Protein AF-A0A7S3FE50-F1 (afdb_monomer_lite)

Organism: NCBI:txid676789

InterPro domains:
  IPR015915 Kelch-type beta-propeller [G3DSA:2.120.10.80] (10-261)
  IPR015915 Kelch-type beta-propeller [SSF117281] (33-256)

pLDDT: mean 76.96, std 18.95, range [28.7, 98.0]

Structure (mmCIF, N/CA/C/O backbone):
data_AF-A0A7S3FE50-F1
#
_entry.id   AF-A0A7S3FE50-F1
#
loop_
_atom_site.group_PDB
_atom_site.id
_atom_site.type_symbol
_atom_site.label_atom_id
_atom_site.label_alt_id
_atom_site.label_comp_id
_atom_site.label_asym_id
_atom_site.label_entity_id
_atom_site.label_seq_id
_atom_site.pdbx_PDB_ins_code
_atom_site.Cartn_x
_atom_site.Cartn_y
_atom_site.Cartn_z
_atom_site.occupancy
_atom_site.B_iso_or_equiv
_atom_site.auth_seq_id
_atom_site.auth_comp_id
_atom_site.auth_asym_id
_atom_site.auth_atom_id
_atom_site.pdbx_PDB_model_num
ATOM 1 N N . GLY A 1 1 ? 22.582 25.319 28.481 1.00 36.50 1 GLY A N 1
ATOM 2 C CA . GLY A 1 1 ? 21.198 24.873 28.701 1.00 36.50 1 GLY A CA 1
ATOM 3 C C . GLY A 1 1 ? 21.042 23.597 27.926 1.00 36.50 1 GLY A C 1
ATOM 4 O O . GLY A 1 1 ? 21.010 23.660 26.706 1.00 36.50 1 GLY A O 1
ATOM 5 N N . ASP A 1 2 ? 21.124 22.467 28.619 1.00 34.19 2 ASP A N 1
ATOM 6 C CA . ASP A 1 2 ? 21.223 21.144 28.009 1.00 34.19 2 ASP A CA 1
ATOM 7 C C . ASP A 1 2 ? 19.955 20.775 27.240 1.00 34.19 2 ASP A C 1
ATOM 9 O O . ASP A 1 2 ? 18.891 20.591 27.827 1.00 34.19 2 ASP A O 1
ATOM 13 N N . CYS A 1 3 ? 20.090 20.589 25.927 1.00 35.53 3 CYS A N 1
ATOM 14 C CA . CYS A 1 3 ? 19.065 19.948 25.100 1.00 35.53 3 CYS A CA 1
ATOM 15 C C . CYS A 1 3 ? 18.882 18.456 25.461 1.00 35.53 3 CYS A C 1
ATOM 17 O O . CYS A 1 3 ? 17.875 17.865 25.093 1.00 35.53 3 CYS A O 1
ATOM 19 N N . ALA A 1 4 ? 19.805 17.868 26.238 1.00 33.44 4 ALA A N 1
ATOM 20 C CA . ALA A 1 4 ? 19.784 16.473 26.686 1.00 33.44 4 ALA A CA 1
ATOM 21 C C . ALA A 1 4 ? 18.579 16.092 27.560 1.00 33.44 4 ALA A C 1
ATOM 23 O O . ALA A 1 4 ? 18.150 14.940 27.540 1.00 33.44 4 ALA A O 1
ATOM 24 N N . ALA A 1 5 ? 17.997 17.045 28.291 1.00 36.44 5 ALA A N 1
ATOM 25 C CA . ALA A 1 5 ? 16.852 16.779 29.162 1.00 36.44 5 ALA A CA 1
ATOM 26 C C . ALA A 1 5 ? 15.514 16.647 28.404 1.00 36.44 5 ALA A C 1
ATOM 28 O O . ALA A 1 5 ? 14.532 16.197 28.987 1.00 36.44 5 ALA A O 1
ATOM 29 N N . ALA A 1 6 ? 15.462 17.004 27.114 1.00 32.09 6 ALA A N 1
ATOM 30 C CA . ALA A 1 6 ? 14.237 16.959 26.310 1.00 32.09 6 ALA A CA 1
ATOM 31 C C . ALA A 1 6 ? 13.949 15.579 25.679 1.00 32.09 6 ALA A C 1
ATOM 33 O O . ALA A 1 6 ? 12.884 15.394 25.095 1.00 32.09 6 ALA A O 1
ATOM 34 N N . TRP A 1 7 ? 14.866 14.609 25.806 1.00 31.09 7 TRP A N 1
ATOM 35 C CA . TRP A 1 7 ? 14.699 13.235 25.297 1.00 31.09 7 TRP A CA 1
ATOM 36 C C . TRP A 1 7 ? 14.427 12.195 26.385 1.00 31.09 7 TRP 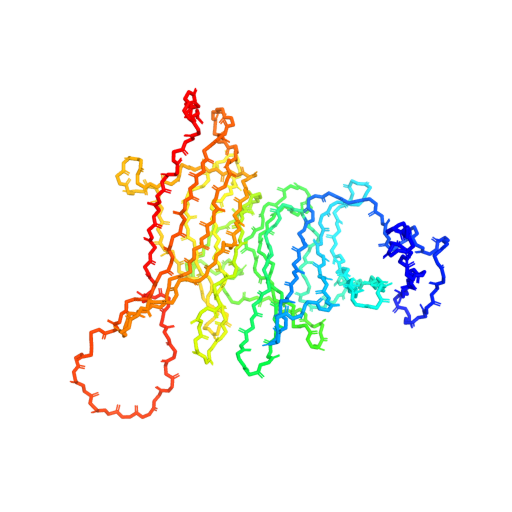A C 1
ATOM 38 O O . TRP A 1 7 ? 14.438 10.998 26.097 1.00 31.09 7 TRP A O 1
ATOM 48 N N . ALA A 1 8 ? 14.176 12.615 27.629 1.00 28.70 8 ALA A N 1
ATOM 49 C CA . ALA A 1 8 ? 13.624 11.713 28.630 1.00 28.70 8 ALA A CA 1
ATOM 50 C C . ALA A 1 8 ? 12.177 11.388 28.231 1.00 28.70 8 ALA A C 1
ATOM 52 O O . ALA A 1 8 ? 11.235 12.072 28.630 1.00 28.70 8 ALA A O 1
ATOM 53 N N . LEU A 1 9 ? 12.014 10.377 27.373 1.00 37.16 9 LEU A N 1
ATOM 54 C CA . LEU A 1 9 ? 10.711 9.797 27.089 1.00 37.16 9 LEU A CA 1
ATOM 55 C C . LEU A 1 9 ? 10.121 9.334 28.432 1.00 37.16 9 LEU A C 1
ATOM 57 O O . LEU A 1 9 ? 10.844 8.695 29.204 1.00 37.16 9 LEU A O 1
ATOM 61 N N . PRO A 1 10 ? 8.851 9.653 28.743 1.00 40.53 10 PRO A N 1
ATOM 62 C CA . PRO A 1 10 ? 8.188 9.041 29.887 1.00 40.53 10 PRO A CA 1
ATOM 63 C C . PRO A 1 10 ? 8.314 7.517 29.770 1.00 40.53 10 PRO A C 1
ATOM 65 O O . PRO A 1 10 ? 8.307 6.985 28.657 1.00 40.53 10 PRO A O 1
ATOM 68 N N . GLU A 1 11 ? 8.486 6.823 30.900 1.00 47.28 11 GLU A N 1
ATOM 69 C CA . GLU A 1 11 ? 8.555 5.359 30.916 1.00 47.28 11 GLU A CA 1
ATOM 70 C C . GLU A 1 11 ? 7.403 4.790 30.086 1.00 47.28 11 GLU A C 1
ATOM 72 O O . GLU A 1 11 ? 6.231 5.063 30.356 1.00 47.28 11 GLU A O 1
ATOM 77 N N . VAL A 1 12 ? 7.747 4.035 29.039 1.00 49.94 12 VAL A N 1
ATOM 78 C CA . VAL A 1 12 ? 6.753 3.496 28.115 1.00 49.94 12 VAL A CA 1
ATOM 79 C C . VAL A 1 12 ? 5.918 2.469 28.864 1.00 49.94 12 VAL A C 1
ATOM 81 O O . VAL A 1 12 ? 6.391 1.373 29.169 1.00 49.94 12 VAL A O 1
ATOM 84 N N . ALA A 1 13 ? 4.670 2.823 29.165 1.00 53.47 13 ALA A N 1
ATOM 85 C CA . ALA A 1 13 ? 3.723 1.882 29.735 1.00 53.47 13 ALA A CA 1
ATOM 86 C C . ALA A 1 13 ? 3.316 0.881 28.646 1.00 53.47 13 ALA A C 1
ATOM 88 O O . ALA A 1 13 ? 2.736 1.248 27.615 1.00 53.47 13 ALA A O 1
ATOM 89 N N . VAL A 1 14 ? 3.631 -0.392 28.883 1.00 56.22 14 VAL A N 1
ATOM 90 C CA . VAL A 1 14 ? 3.222 -1.499 28.020 1.00 56.22 14 VAL A CA 1
ATOM 91 C C . VAL A 1 14 ? 1.880 -2.009 28.518 1.00 56.22 14 VAL A C 1
ATOM 93 O O . VAL A 1 14 ? 1.746 -2.380 29.685 1.00 56.22 14 VAL A O 1
ATOM 96 N N . VAL A 1 15 ? 0.877 -2.025 27.641 1.00 57.28 15 VAL A N 1
ATOM 97 C CA . VAL A 1 15 ? -0.448 -2.560 27.977 1.00 57.28 15 VAL A CA 1
ATOM 98 C C . VAL A 1 15 ? -0.585 -3.955 27.393 1.00 57.28 15 VAL A C 1
ATOM 100 O O . VAL A 1 15 ? -0.488 -4.135 26.176 1.00 57.28 15 VAL A O 1
ATOM 103 N N . ASP A 1 16 ? -0.804 -4.940 28.262 1.00 53.81 16 ASP A N 1
ATOM 104 C CA . ASP A 1 16 ? -1.018 -6.319 27.832 1.00 53.81 16 ASP A CA 1
ATOM 105 C C . ASP A 1 16 ? -2.423 -6.532 27.233 1.00 53.81 16 ASP A C 1
ATOM 107 O O . ASP A 1 16 ? -3.293 -5.656 27.252 1.00 53.81 16 ASP A O 1
ATOM 111 N N . SER A 1 17 ? -2.661 -7.735 26.706 1.00 47.94 17 SER A N 1
ATOM 112 C CA . SER A 1 17 ? -3.953 -8.114 26.111 1.00 47.94 17 SER A CA 1
ATOM 113 C C . SER A 1 17 ? -5.148 -8.073 27.081 1.00 47.94 17 SER A C 1
ATOM 115 O O . SER A 1 17 ? -6.288 -8.063 26.625 1.00 47.94 17 SER A O 1
ATOM 117 N N . SER A 1 18 ? -4.906 -8.012 28.396 1.00 53.53 18 SER A N 1
ATOM 118 C CA . SER A 1 18 ? -5.931 -7.873 29.440 1.00 53.53 18 SER A CA 1
ATOM 119 C C . SER A 1 18 ? -6.209 -6.415 29.830 1.00 53.53 18 SER A C 1
ATOM 121 O O . SER A 1 18 ? -7.067 -6.155 30.672 1.00 53.53 18 SER A O 1
ATOM 123 N N . GLY A 1 19 ? -5.509 -5.453 29.217 1.00 52.47 19 GLY A N 1
ATOM 124 C CA . GLY A 1 19 ? -5.668 -4.025 29.494 1.00 52.47 19 GLY A CA 1
ATOM 125 C C . GLY A 1 19 ? -4.882 -3.532 30.712 1.00 52.47 19 GLY A C 1
ATOM 126 O O . GLY A 1 19 ? -5.030 -2.370 31.093 1.00 52.47 19 GLY A O 1
ATOM 127 N N . ARG A 1 20 ? -4.042 -4.374 31.330 1.00 57.28 20 ARG A N 1
ATOM 128 C CA . ARG A 1 20 ? -3.220 -3.986 32.483 1.00 57.28 20 ARG A CA 1
ATOM 129 C C . ARG A 1 20 ? -1.970 -3.241 32.010 1.00 57.28 20 ARG A C 1
ATOM 131 O O . ARG A 1 20 ? -1.301 -3.682 31.078 1.00 57.28 20 ARG A O 1
ATOM 138 N N . GLN A 1 21 ? -1.672 -2.110 32.651 1.00 57.31 21 GLN A N 1
ATOM 139 C CA . GLN A 1 21 ? -0.465 -1.320 32.396 1.00 57.31 21 GLN A CA 1
ATOM 140 C C . GLN A 1 21 ? 0.719 -1.890 33.182 1.00 57.31 21 GLN A C 1
ATOM 142 O O . GLN A 1 21 ? 0.597 -2.151 34.380 1.00 57.31 21 GLN A O 1
ATOM 147 N N . HIS A 1 22 ? 1.860 -2.045 32.517 1.00 56.38 22 HIS A N 1
ATOM 148 C CA . HIS A 1 22 ? 3.109 -2.518 33.108 1.00 56.38 22 HIS A CA 1
ATOM 149 C C . HIS A 1 22 ? 4.229 -1.515 32.838 1.00 56.38 22 HIS A C 1
ATOM 151 O O . HIS A 1 22 ? 4.332 -0.975 31.734 1.00 56.38 22 HIS A O 1
ATOM 157 N N . LEU A 1 23 ? 5.079 -1.288 33.842 1.00 54.97 23 LEU A N 1
ATOM 158 C CA . LEU A 1 23 ? 6.342 -0.567 33.670 1.00 54.97 23 LEU A CA 1
ATOM 159 C C . LEU A 1 23 ? 7.307 -1.429 32.840 1.00 54.97 23 LEU A C 1
ATOM 161 O O . LEU A 1 23 ? 7.257 -2.660 32.910 1.00 54.97 23 LEU A O 1
ATOM 165 N N . ALA A 1 24 ? 8.157 -0.797 32.029 1.00 50.34 24 ALA A N 1
ATOM 166 C CA . ALA A 1 24 ? 9.019 -1.474 31.061 1.00 50.34 24 ALA A CA 1
ATOM 167 C C . ALA A 1 24 ? 9.997 -2.470 31.736 1.00 50.34 24 ALA A C 1
ATOM 169 O O . ALA A 1 24 ? 11.044 -2.094 32.254 1.00 50.34 24 ALA A O 1
ATOM 170 N N . GLY A 1 25 ? 9.636 -3.759 31.719 1.00 59.44 25 GLY A N 1
ATOM 171 C CA . GLY A 1 25 ? 10.391 -4.902 32.253 1.00 59.44 25 GLY A CA 1
ATOM 172 C C . GLY A 1 25 ? 10.176 -6.161 31.399 1.00 59.44 25 GLY A C 1
ATOM 173 O O . GLY A 1 25 ? 10.068 -6.057 30.180 1.00 59.44 25 GLY A O 1
ATOM 174 N N . GLU A 1 26 ? 10.075 -7.357 31.996 1.00 45.03 26 GLU A N 1
ATOM 175 C CA . GLU A 1 26 ? 9.886 -8.636 31.268 1.00 45.03 26 GLU A CA 1
ATOM 176 C C . GLU A 1 26 ? 8.699 -8.630 30.280 1.00 45.03 26 GLU A C 1
ATOM 178 O O . GLU A 1 26 ? 8.807 -9.202 29.200 1.00 45.03 26 GLU A O 1
ATOM 183 N N . VAL A 1 27 ? 7.624 -7.887 30.573 1.00 47.78 27 VAL A N 1
ATOM 184 C CA . VAL A 1 27 ? 6.445 -7.731 29.692 1.00 47.78 27 VAL A CA 1
ATOM 185 C C . VAL A 1 27 ? 6.766 -6.963 28.398 1.00 47.78 27 VAL A C 1
ATOM 187 O O . VAL A 1 27 ? 6.148 -7.202 27.360 1.00 47.78 27 VAL A O 1
ATOM 190 N N . ALA A 1 28 ? 7.777 -6.086 28.405 1.00 50.66 28 ALA A N 1
ATOM 191 C CA . ALA A 1 28 ? 8.220 -5.388 27.198 1.00 50.66 28 ALA A CA 1
ATOM 192 C C . ALA A 1 28 ? 8.834 -6.354 26.171 1.00 50.66 28 ALA A C 1
ATOM 194 O O . ALA A 1 28 ? 8.715 -6.111 24.972 1.00 50.66 28 ALA A O 1
ATOM 195 N N . ARG A 1 29 ? 9.418 -7.482 26.612 1.00 48.84 29 ARG A N 1
ATOM 196 C CA . ARG A 1 29 ? 9.971 -8.511 25.713 1.00 48.84 29 ARG A CA 1
ATOM 197 C C . ARG A 1 29 ? 8.893 -9.296 24.966 1.00 48.84 29 ARG A C 1
ATOM 199 O O . ARG A 1 29 ? 9.155 -9.737 23.856 1.00 48.84 29 ARG A O 1
ATOM 206 N N . ASP A 1 30 ? 7.694 -9.432 25.527 1.00 54.09 30 ASP A N 1
ATOM 207 C CA . ASP A 1 30 ? 6.567 -10.118 24.870 1.00 54.09 30 ASP A CA 1
ATOM 208 C C . ASP A 1 30 ? 5.754 -9.198 23.945 1.00 54.09 30 ASP A C 1
ATOM 210 O O . ASP A 1 30 ? 4.961 -9.667 23.119 1.00 54.09 30 ASP A O 1
ATOM 214 N N . VAL A 1 31 ? 5.936 -7.881 24.078 1.00 59.66 31 VAL A N 1
ATOM 215 C CA . VAL A 1 31 ? 5.223 -6.864 23.292 1.00 59.66 31 VAL A CA 1
ATOM 216 C C . VAL A 1 31 ? 6.094 -6.275 22.180 1.00 59.66 31 VAL A C 1
ATOM 218 O O . VAL A 1 31 ? 5.611 -6.100 21.062 1.00 59.66 31 VAL A O 1
ATOM 221 N N . LEU A 1 32 ? 7.380 -6.034 22.442 1.00 65.56 32 LEU A N 1
ATOM 222 C CA . LEU A 1 32 ? 8.343 -5.450 21.504 1.00 65.56 32 LEU A CA 1
ATOM 223 C C . LEU A 1 32 ? 9.434 -6.452 21.143 1.00 65.56 32 LEU A C 1
ATOM 225 O O . LEU A 1 32 ? 10.603 -6.303 21.497 1.00 65.56 32 LEU A O 1
ATOM 229 N N . GLN A 1 33 ? 9.040 -7.491 20.418 1.00 69.88 33 GLN A N 1
ATOM 230 C CA . GLN A 1 33 ? 10.005 -8.414 19.838 1.00 69.88 33 GLN A CA 1
ATOM 231 C C . GLN A 1 33 ? 10.619 -7.808 18.563 1.00 69.88 33 GLN A C 1
ATOM 233 O O . GLN A 1 33 ? 9.899 -7.133 17.815 1.00 69.88 33 GLN A O 1
ATOM 238 N N . PRO A 1 34 ? 11.927 -8.028 18.303 1.00 78.88 34 PRO A N 1
ATOM 239 C CA . PRO A 1 34 ? 12.571 -7.602 17.066 1.00 78.88 34 PRO A CA 1
ATOM 240 C C . PRO A 1 34 ? 11.776 -8.087 15.859 1.00 78.88 34 PRO A C 1
ATOM 242 O O . PRO A 1 34 ? 11.416 -9.267 15.792 1.00 78.88 34 PRO A O 1
ATOM 245 N N . ARG A 1 35 ? 11.494 -7.166 14.935 1.00 85.25 35 ARG A N 1
ATOM 246 C CA . ARG A 1 35 ? 10.679 -7.453 13.762 1.00 85.25 35 ARG A CA 1
ATOM 247 C C . ARG A 1 35 ? 11.209 -6.833 12.487 1.00 85.25 35 ARG A C 1
ATOM 249 O O . ARG A 1 35 ? 11.682 -5.700 12.486 1.00 85.25 35 ARG A O 1
ATOM 256 N N . GLU A 1 36 ? 11.033 -7.555 11.395 1.00 85.25 36 GLU A N 1
ATOM 257 C CA . GLU A 1 36 ? 11.379 -7.147 10.031 1.00 85.25 36 GLU A CA 1
ATOM 258 C C . GLU A 1 36 ? 10.195 -7.397 9.091 1.00 85.25 36 GLU A C 1
ATOM 260 O O . GLU A 1 36 ? 9.239 -8.068 9.477 1.00 85.25 36 GLU A O 1
ATOM 265 N N . GLY A 1 37 ? 10.204 -6.793 7.900 1.00 77.19 37 GLY A N 1
ATOM 266 C CA . GLY A 1 37 ? 9.142 -6.989 6.901 1.00 77.19 37 GLY A CA 1
ATOM 267 C C . GLY A 1 37 ? 7.742 -6.508 7.320 1.00 77.19 37 GLY A C 1
ATOM 268 O O . GLY A 1 37 ? 6.759 -6.859 6.668 1.00 77.19 37 GLY A O 1
ATOM 269 N N . HIS A 1 38 ? 7.647 -5.742 8.414 1.00 81.69 38 HIS A N 1
ATOM 270 C CA . HIS A 1 38 ? 6.417 -5.132 8.918 1.00 81.69 38 HIS A CA 1
ATOM 271 C C . HIS A 1 38 ? 6.164 -3.785 8.242 1.00 81.69 38 HIS A C 1
ATOM 273 O O . HIS A 1 38 ? 7.108 -3.105 7.835 1.00 81.69 38 HIS A O 1
ATOM 279 N N . VAL A 1 39 ? 4.902 -3.360 8.202 1.00 80.62 39 VAL A N 1
ATOM 280 C CA . VAL A 1 39 ? 4.541 -2.011 7.751 1.00 80.62 39 VAL A CA 1
ATOM 281 C C . VAL A 1 39 ? 4.021 -1.200 8.924 1.00 80.62 39 VAL A C 1
ATOM 283 O O . VAL A 1 39 ? 3.188 -1.673 9.701 1.00 80.62 39 VAL A O 1
ATOM 286 N N . SER A 1 40 ? 4.518 0.030 9.044 1.00 79.75 40 SER A N 1
ATOM 287 C CA . SER A 1 40 ? 4.013 1.024 9.981 1.00 79.75 40 SER A CA 1
ATOM 288 C C . SER A 1 40 ? 3.262 2.124 9.237 1.00 79.75 40 SER A C 1
ATOM 290 O O . SER A 1 40 ? 3.667 2.584 8.171 1.00 79.75 40 SER A O 1
ATOM 292 N N . VAL A 1 41 ? 2.139 2.539 9.808 1.00 80.56 41 VAL A N 1
ATOM 293 C CA . VAL A 1 41 ? 1.280 3.590 9.268 1.00 80.56 41 VAL A CA 1
ATOM 294 C C . VAL A 1 41 ? 0.896 4.537 10.388 1.00 80.56 41 VAL A C 1
ATOM 296 O O . VAL A 1 41 ? 0.622 4.122 11.515 1.00 80.56 41 VAL A O 1
ATOM 299 N N . CYS A 1 42 ? 0.883 5.829 10.091 1.00 78.06 42 CYS A N 1
ATOM 300 C CA . CYS A 1 42 ? 0.601 6.853 11.080 1.00 78.06 42 CYS A CA 1
ATOM 301 C C . CYS A 1 42 ? -0.489 7.783 10.541 1.00 78.06 42 CYS A C 1
ATOM 303 O O . CYS A 1 42 ? -0.192 8.616 9.682 1.00 78.06 42 CYS A O 1
ATOM 305 N N . PRO A 1 43 ? -1.758 7.622 10.965 1.00 69.88 43 PRO A N 1
ATOM 306 C CA . PRO A 1 43 ? -2.801 8.565 10.600 1.00 69.88 43 PRO A CA 1
ATOM 307 C C . PRO A 1 43 ? -2.448 9.956 11.115 1.00 69.88 43 PRO A C 1
ATOM 309 O O . PRO A 1 43 ? -2.261 10.166 12.313 1.00 69.88 43 PRO A O 1
ATOM 312 N N . THR A 1 44 ? -2.427 10.928 10.214 1.00 63.53 44 THR A N 1
ATOM 313 C CA . THR A 1 44 ? -2.514 12.334 10.596 1.00 63.53 44 THR A CA 1
ATOM 314 C C . THR A 1 44 ? -3.957 12.628 10.992 1.00 63.53 44 THR A C 1
ATOM 316 O O . THR A 1 44 ? -4.876 12.387 10.205 1.00 63.53 44 THR A O 1
ATOM 319 N N . GLY A 1 45 ? -4.181 13.113 12.216 1.00 55.22 45 GLY A N 1
ATOM 320 C CA . GLY A 1 45 ? -5.503 13.571 12.638 1.00 55.22 45 GLY A CA 1
ATOM 321 C C . GLY A 1 45 ? -5.985 14.769 11.810 1.00 55.22 45 GLY A C 1
ATOM 322 O O . GLY A 1 45 ? -5.205 15.407 11.105 1.00 55.22 45 GLY A O 1
ATOM 323 N N . ALA A 1 46 ? -7.267 15.124 11.941 1.00 45.97 46 ALA A N 1
ATOM 324 C CA . ALA A 1 46 ? -7.875 16.274 11.254 1.00 45.97 46 ALA A CA 1
ATOM 325 C C . ALA A 1 46 ? -7.167 17.621 11.534 1.00 45.97 46 ALA A C 1
ATOM 327 O O . ALA A 1 46 ? -7.311 18.569 10.766 1.00 45.97 46 ALA A O 1
ATOM 328 N N . HIS A 1 47 ? -6.378 17.693 12.611 1.00 44.72 47 HIS A N 1
ATOM 329 C CA . HIS A 1 47 ? -5.576 18.855 13.004 1.00 44.72 47 HIS A CA 1
ATOM 330 C C . HIS A 1 47 ? -4.073 18.710 12.695 1.00 44.72 47 HIS A C 1
ATOM 332 O O . HIS A 1 47 ? -3.277 19.525 13.148 1.00 44.72 47 HIS A O 1
ATOM 338 N N . GLY A 1 48 ? -3.664 17.681 11.944 1.00 50.59 48 GLY A N 1
ATOM 339 C CA . GLY A 1 48 ? -2.260 17.435 11.590 1.00 50.59 48 GLY A CA 1
ATOM 340 C C . GLY A 1 48 ? -1.419 16.781 12.692 1.00 50.59 48 GLY A C 1
ATOM 341 O O . GLY A 1 48 ? -0.268 16.434 12.446 1.00 50.59 48 GLY A O 1
ATOM 342 N N . GLU A 1 49 ? -1.978 16.555 13.883 1.00 54.03 49 GLU A N 1
ATOM 343 C CA . GLU A 1 49 ? -1.290 15.851 14.965 1.00 54.03 49 GLU A CA 1
ATOM 344 C C . GLU A 1 49 ? -1.494 14.336 14.841 1.00 54.03 49 GLU A C 1
ATOM 346 O O . GLU A 1 49 ? -2.616 13.825 14.772 1.00 54.03 49 GLU A O 1
ATOM 351 N N . ALA A 1 50 ? -0.383 13.607 14.778 1.00 58.69 50 ALA A N 1
ATOM 352 C CA . ALA A 1 50 ? -0.369 12.156 14.801 1.00 58.69 50 ALA A CA 1
ATOM 353 C C . ALA A 1 50 ? -0.213 11.672 16.246 1.00 58.69 50 ALA A C 1
ATOM 355 O O . ALA A 1 50 ? 0.862 11.756 16.839 1.00 58.69 50 ALA A O 1
ATOM 356 N N . HIS A 1 51 ? -1.292 11.156 16.829 1.00 70.12 51 HIS A N 1
ATOM 357 C CA . HIS A 1 51 ? -1.271 10.663 18.209 1.00 70.12 51 HIS A CA 1
ATOM 358 C C . HIS A 1 51 ? -0.955 9.170 18.308 1.00 70.12 51 HIS A C 1
ATOM 360 O O . HIS A 1 51 ? -0.623 8.686 19.392 1.00 70.12 51 HIS A O 1
ATOM 366 N N . THR A 1 52 ? -1.059 8.420 17.209 1.00 80.12 52 THR A N 1
ATOM 367 C CA . THR A 1 52 ? -0.909 6.962 17.222 1.00 80.12 52 THR A CA 1
ATOM 368 C C . THR A 1 52 ? -0.306 6.450 15.918 1.00 80.12 52 THR A C 1
ATOM 370 O O . THR A 1 52 ? -0.725 6.859 14.839 1.00 80.12 52 THR A O 1
ATOM 373 N N . ALA A 1 53 ? 0.662 5.543 16.011 1.00 85.00 53 ALA A N 1
ATOM 374 C CA . ALA A 1 53 ? 1.144 4.739 14.895 1.00 85.00 53 ALA A CA 1
ATOM 375 C C . ALA A 1 53 ? 0.642 3.298 15.038 1.00 85.00 53 ALA A C 1
ATOM 377 O O . ALA A 1 53 ? 0.587 2.761 16.144 1.00 85.00 53 ALA A O 1
ATOM 378 N N . TYR A 1 54 ? 0.295 2.674 13.918 1.00 87.62 54 TYR A N 1
ATOM 379 C CA . TYR A 1 54 ? -0.111 1.277 13.851 1.00 87.62 54 TYR A CA 1
ATOM 380 C C . TYR A 1 54 ? 0.941 0.474 13.095 1.00 87.62 54 TYR A C 1
ATOM 382 O O . TYR A 1 54 ? 1.442 0.924 12.067 1.00 87.62 54 TYR A O 1
ATOM 390 N N . VAL A 1 55 ? 1.272 -0.711 13.597 1.00 90.25 55 VAL A N 1
ATOM 391 C CA . VAL A 1 55 ? 2.184 -1.657 12.942 1.00 90.25 55 VAL A CA 1
ATOM 392 C C . VAL A 1 55 ? 1.461 -2.975 12.766 1.00 90.25 55 VAL A C 1
ATOM 394 O O . VAL A 1 55 ? 0.870 -3.460 13.727 1.00 90.25 55 VAL A O 1
ATOM 397 N N . TYR A 1 56 ? 1.533 -3.567 11.578 1.00 91.31 56 TYR A N 1
ATOM 398 C CA . TYR A 1 56 ? 0.967 -4.888 11.320 1.00 91.31 56 TYR A CA 1
ATOM 399 C C . TYR A 1 56 ? 2.006 -5.831 10.709 1.00 91.31 56 TYR A C 1
ATOM 401 O O . TYR A 1 56 ? 2.859 -5.424 9.916 1.00 91.31 56 TYR A O 1
ATOM 409 N N . GLY A 1 57 ? 1.912 -7.102 11.097 1.00 90.62 57 GLY A N 1
ATOM 410 C CA . GLY A 1 57 ? 2.637 -8.211 10.487 1.00 90.62 57 GLY A CA 1
ATOM 411 C C . GLY A 1 57 ? 4.160 -8.150 10.624 1.00 90.62 57 GLY A C 1
ATOM 412 O O . GLY A 1 57 ? 4.705 -7.666 11.625 1.00 90.62 57 GLY A O 1
ATOM 413 N N . GLY A 1 58 ? 4.835 -8.681 9.604 1.00 91.38 58 GLY A N 1
ATOM 414 C CA . GLY A 1 58 ? 6.278 -8.906 9.572 1.00 91.38 58 GLY A CA 1
ATOM 415 C C . GLY A 1 58 ? 6.680 -10.248 10.178 1.00 91.38 58 GLY A C 1
ATOM 416 O O . GLY A 1 58 ? 5.835 -11.096 10.468 1.00 91.38 58 GLY A O 1
ATOM 417 N N . ARG A 1 59 ? 7.980 -10.439 10.393 1.00 88.44 59 ARG A N 1
ATOM 418 C CA . ARG A 1 59 ? 8.538 -11.590 11.109 1.00 88.44 59 ARG A CA 1
ATOM 419 C C . ARG A 1 59 ? 8.975 -11.206 12.500 1.00 88.44 59 ARG A C 1
ATOM 421 O O . ARG A 1 59 ? 9.559 -10.150 12.700 1.00 88.44 59 ARG A O 1
ATOM 428 N N . VAL A 1 60 ? 8.750 -12.106 13.441 1.00 86.69 60 VAL A N 1
ATOM 429 C CA . VAL A 1 60 ? 9.188 -12.004 14.824 1.00 86.69 60 VAL A CA 1
ATOM 430 C C . VAL A 1 60 ? 9.904 -13.299 15.183 1.00 86.69 60 VAL A C 1
ATOM 432 O O . VAL A 1 60 ? 9.302 -14.371 15.182 1.00 86.69 60 VAL A O 1
ATOM 435 N N . GLY A 1 61 ? 11.218 -13.227 15.414 1.00 83.69 61 GLY A N 1
ATOM 436 C CA . GLY A 1 61 ? 12.039 -14.431 15.608 1.00 83.69 61 GLY A CA 1
ATOM 437 C C . GLY A 1 61 ? 11.969 -15.408 14.423 1.00 83.69 61 GLY A C 1
ATOM 438 O O . GLY A 1 61 ? 11.987 -16.618 14.624 1.00 83.69 61 GLY A O 1
ATOM 439 N N . GLY A 1 62 ? 11.820 -14.886 13.198 1.00 83.38 62 GLY A N 1
ATOM 440 C CA . GLY A 1 62 ? 11.658 -15.668 11.965 1.00 83.38 62 GLY A CA 1
ATOM 441 C C . GLY A 1 62 ? 10.235 -16.171 11.691 1.00 83.38 62 GLY A C 1
ATOM 442 O O . GLY A 1 62 ? 9.966 -16.644 10.587 1.00 83.38 62 GLY A O 1
ATOM 443 N N . ILE A 1 63 ? 9.310 -16.035 12.644 1.00 86.75 63 ILE A N 1
ATOM 444 C CA . ILE A 1 63 ? 7.918 -16.484 12.519 1.00 86.75 63 ILE A CA 1
ATOM 445 C C . ILE A 1 63 ? 7.053 -15.325 12.030 1.00 86.75 63 ILE A C 1
ATOM 447 O O . ILE A 1 63 ? 7.151 -14.218 12.554 1.00 86.75 63 ILE A O 1
ATOM 451 N N . LEU A 1 64 ? 6.188 -15.576 11.047 1.00 88.50 64 LEU A N 1
ATOM 452 C CA . LEU A 1 64 ? 5.247 -14.568 10.565 1.00 88.50 64 LEU A CA 1
ATOM 453 C C . LEU A 1 64 ? 4.291 -14.139 11.682 1.00 88.50 64 LEU A C 1
ATOM 455 O O . LEU A 1 64 ? 3.702 -14.963 12.385 1.00 88.50 64 LEU A O 1
ATOM 459 N N . ALA A 1 65 ? 4.113 -12.832 11.815 1.00 87.25 65 ALA A N 1
ATOM 460 C CA . ALA A 1 65 ? 3.212 -12.220 12.768 1.00 87.25 65 ALA A CA 1
ATOM 461 C C . ALA A 1 65 ? 1.910 -11.783 12.086 1.00 87.25 65 ALA A C 1
ATOM 463 O O . ALA A 1 65 ? 1.874 -11.428 10.909 1.00 87.25 65 ALA A O 1
ATOM 464 N N . SER A 1 66 ? 0.827 -11.797 12.857 1.00 88.62 66 SER A N 1
ATOM 465 C CA . SER A 1 66 ? -0.493 -11.274 12.480 1.00 88.62 66 SER A CA 1
ATOM 466 C C . SER A 1 66 ? -1.052 -10.350 13.557 1.00 88.62 66 SER A C 1
ATOM 468 O O . SER A 1 66 ? -2.267 -10.187 13.652 1.00 88.62 66 SER A O 1
ATOM 470 N N . ASP A 1 67 ? -0.191 -9.806 14.421 1.00 84.75 67 ASP A N 1
ATOM 471 C CA . ASP A 1 67 ? -0.567 -8.865 15.470 1.00 84.75 67 ASP A CA 1
ATOM 472 C C . ASP A 1 67 ? -0.576 -7.419 14.965 1.00 84.75 67 ASP A C 1
ATOM 474 O O . ASP A 1 67 ? 0.075 -7.079 13.976 1.00 84.75 67 ASP A O 1
ATOM 478 N N . VAL A 1 68 ? -1.341 -6.572 15.657 1.00 86.06 68 VAL A N 1
ATOM 479 C CA . VAL A 1 68 ? -1.327 -5.119 15.473 1.00 86.06 68 VAL A CA 1
ATOM 480 C C . VAL A 1 68 ? -0.672 -4.493 16.696 1.00 86.06 68 VAL A C 1
ATOM 482 O O . VAL A 1 68 ? -1.101 -4.735 17.826 1.00 86.06 68 VAL A O 1
ATOM 485 N N . LEU A 1 69 ? 0.350 -3.668 16.497 1.00 84.88 69 LEU A N 1
ATOM 486 C CA . LEU A 1 69 ? 0.859 -2.785 17.543 1.00 84.88 69 LEU A CA 1
ATOM 487 C C . LEU A 1 69 ? 0.227 -1.405 17.385 1.00 84.88 69 LEU A C 1
ATOM 489 O O . LEU A 1 69 ? 0.235 -0.846 16.295 1.00 84.88 69 LEU A O 1
ATOM 493 N N . GLU A 1 70 ? -0.293 -0.862 18.478 1.00 83.94 70 GLU A N 1
ATOM 494 C CA . GLU A 1 70 ? -0.817 0.498 18.602 1.00 83.94 70 GLU A CA 1
ATOM 495 C C . GLU A 1 70 ? 0.169 1.288 19.473 1.00 83.94 70 GLU A C 1
ATOM 497 O O . GLU A 1 70 ? 0.345 0.995 20.658 1.00 83.94 70 GLU A O 1
ATOM 502 N N . ILE A 1 71 ? 0.853 2.258 18.876 1.00 81.38 71 ILE A N 1
ATOM 503 C CA . ILE A 1 71 ? 1.916 3.046 19.505 1.00 81.38 71 ILE A CA 1
ATOM 504 C C . ILE A 1 71 ? 1.398 4.469 19.696 1.00 81.38 71 ILE A C 1
ATOM 506 O O . ILE A 1 71 ? 1.329 5.237 18.742 1.00 81.38 71 ILE A O 1
ATOM 510 N N . GLY A 1 72 ? 1.030 4.831 20.921 1.00 77.31 72 GLY A N 1
ATOM 511 C CA . GLY A 1 72 ? 0.630 6.184 21.293 1.00 77.31 72 GLY A CA 1
ATOM 512 C C . GLY A 1 72 ? 1.839 7.115 21.364 1.00 77.31 72 GLY A C 1
ATOM 513 O O . GLY A 1 72 ? 2.614 7.050 22.317 1.00 77.31 72 GLY A O 1
ATOM 514 N N . LEU A 1 73 ? 1.982 8.000 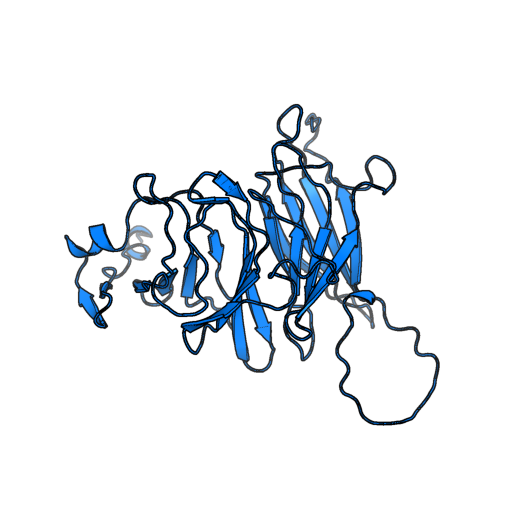20.379 1.00 76.69 73 LEU A N 1
ATOM 515 C CA . LEU A 1 73 ? 3.144 8.880 20.216 1.00 76.69 73 LEU A CA 1
ATOM 516 C C . LEU A 1 73 ? 3.155 10.041 21.216 1.00 76.69 73 LEU A C 1
ATOM 518 O O . LEU A 1 73 ? 4.208 10.397 21.732 1.00 76.69 73 LEU A O 1
ATOM 522 N N . SER A 1 74 ? 1.988 10.608 21.532 1.00 70.25 74 SER A N 1
ATOM 523 C CA . SER A 1 74 ? 1.870 11.728 22.478 1.00 70.25 74 SER A CA 1
ATOM 524 C C . SER A 1 74 ? 1.965 11.296 23.942 1.00 70.25 74 SER A C 1
ATOM 526 O O . SER A 1 74 ? 2.401 12.065 24.792 1.00 70.25 74 SER A O 1
ATOM 528 N N . GLN A 1 75 ? 1.551 10.064 24.241 1.00 67.75 75 GLN A N 1
ATOM 529 C CA . GLN A 1 75 ? 1.513 9.515 25.600 1.00 67.75 75 GLN A CA 1
ATOM 530 C C . GLN A 1 75 ? 2.691 8.579 25.901 1.00 67.75 75 GLN A C 1
ATOM 532 O O . GLN A 1 75 ? 2.832 8.145 27.039 1.00 67.75 75 GLN A O 1
ATOM 537 N N . GLY A 1 76 ? 3.500 8.231 24.894 1.00 69.88 76 GLY A N 1
ATOM 538 C CA . GLY A 1 76 ? 4.574 7.248 25.028 1.00 69.88 76 GLY A CA 1
ATOM 539 C C . GLY A 1 76 ? 4.060 5.867 25.442 1.00 69.88 76 GLY A C 1
ATOM 540 O O . GLY A 1 76 ? 4.640 5.243 26.318 1.00 69.88 76 GLY A O 1
ATOM 541 N N . THR A 1 77 ? 2.952 5.389 24.867 1.00 69.00 77 THR A N 1
ATOM 542 C CA . THR A 1 77 ? 2.382 4.071 25.217 1.00 69.00 77 THR A CA 1
ATOM 543 C C . THR A 1 77 ? 2.482 3.102 24.053 1.00 69.00 77 THR A C 1
ATOM 545 O O . THR A 1 77 ? 2.378 3.502 22.897 1.00 69.00 77 THR A O 1
ATOM 548 N N . ILE A 1 78 ? 2.671 1.815 24.342 1.00 71.94 78 ILE A N 1
ATOM 549 C CA . ILE A 1 78 ? 2.665 0.767 23.316 1.00 71.94 78 ILE A CA 1
ATOM 550 C C . ILE A 1 78 ? 1.714 -0.335 23.760 1.00 71.94 78 ILE A C 1
ATOM 552 O O . ILE A 1 78 ? 1.850 -0.902 24.848 1.00 71.94 78 ILE A O 1
ATOM 556 N N . LYS A 1 79 ? 0.738 -0.640 22.908 1.00 72.81 79 LYS A N 1
ATOM 557 C CA . LYS A 1 79 ? -0.251 -1.691 23.137 1.00 72.81 79 LYS A CA 1
ATOM 558 C C . LYS A 1 79 ? -0.124 -2.735 22.043 1.00 72.81 79 LYS A C 1
ATOM 560 O O . LYS A 1 79 ? -0.174 -2.415 20.857 1.00 72.81 79 LYS A O 1
ATOM 565 N N . ARG A 1 80 ? -0.003 -3.998 22.441 1.00 73.38 80 ARG A N 1
ATOM 566 C CA . ARG A 1 80 ? -0.054 -5.128 21.511 1.00 73.38 80 ARG A CA 1
ATOM 567 C C . ARG A 1 80 ? -1.471 -5.672 21.440 1.00 73.38 80 ARG A C 1
ATOM 569 O O . ARG A 1 80 ? -2.056 -6.043 22.458 1.00 73.38 80 ARG A O 1
ATOM 576 N N . ARG A 1 81 ? -2.016 -5.747 20.231 1.00 71.25 81 ARG A N 1
ATOM 577 C CA . ARG A 1 81 ? -3.322 -6.335 19.933 1.00 71.25 81 ARG A CA 1
ATOM 578 C C . ARG A 1 81 ? -3.112 -7.635 19.175 1.00 71.25 81 ARG A C 1
ATOM 580 O O . ARG A 1 81 ? -2.563 -7.652 18.076 1.00 71.25 81 ARG A O 1
ATOM 587 N N . LEU A 1 82 ? -3.563 -8.739 19.758 1.00 67.75 82 LEU A N 1
ATOM 588 C CA . LEU A 1 82 ? -3.560 -10.025 19.072 1.00 67.75 82 LEU A CA 1
ATOM 589 C C . LEU A 1 82 ? -4.766 -10.085 18.137 1.00 67.75 82 LEU A C 1
ATOM 591 O O . LEU A 1 82 ? -5.899 -10.198 18.596 1.00 67.75 82 LEU A O 1
ATOM 595 N N . THR A 1 83 ? -4.518 -10.017 16.833 1.00 67.94 83 THR A N 1
ATOM 596 C CA . THR A 1 83 ? -5.581 -10.016 15.820 1.00 67.94 83 THR A CA 1
ATOM 597 C C . THR A 1 83 ? -5.762 -11.364 15.123 1.00 67.94 83 THR A C 1
ATOM 599 O O . THR A 1 83 ? -6.836 -11.620 14.599 1.00 67.94 83 THR A O 1
ATOM 602 N N . GLY A 1 84 ? -4.805 -12.295 15.227 1.00 59.44 84 GLY A N 1
ATOM 603 C CA . GLY A 1 84 ? -4.854 -13.603 14.552 1.00 59.44 84 GLY A CA 1
ATOM 604 C C . GLY A 1 84 ? -5.972 -14.578 14.970 1.00 59.44 84 GLY A C 1
ATOM 605 O O . GLY A 1 84 ? -6.102 -15.629 14.357 1.00 59.44 84 GLY A O 1
ATOM 606 N N . LYS A 1 85 ? -6.777 -14.268 16.000 1.00 57.31 85 LYS A N 1
ATOM 607 C CA . LYS A 1 85 ? -7.965 -15.061 16.398 1.00 57.31 85 LYS A CA 1
ATOM 608 C C . LYS A 1 85 ? -9.296 -14.350 16.130 1.00 57.31 85 LYS A C 1
ATOM 610 O O . LYS A 1 85 ? -10.348 -14.884 16.474 1.00 57.31 85 LYS A O 1
ATOM 615 N N . VAL A 1 86 ? -9.260 -13.143 15.566 1.00 67.56 86 VAL A N 1
ATOM 616 C CA . VAL A 1 86 ? -10.459 -12.347 15.287 1.00 67.56 86 VAL A CA 1
ATOM 617 C C . VAL A 1 86 ? -10.993 -12.728 13.909 1.00 67.56 86 VAL A C 1
ATOM 619 O O . VAL A 1 86 ? -10.240 -12.806 12.940 1.00 67.56 86 VAL A O 1
ATOM 622 N N . GLN A 1 87 ? -12.297 -12.981 13.811 1.00 67.50 87 GLN A N 1
ATOM 623 C CA . GLN A 1 87 ? -12.945 -13.285 12.537 1.00 67.50 87 GLN A CA 1
ATOM 624 C C . GLN A 1 87 ? -12.726 -12.132 11.542 1.00 67.50 87 GLN A C 1
ATOM 626 O O . GLN A 1 87 ? -12.947 -10.974 11.881 1.00 67.50 87 GLN A O 1
ATOM 631 N N . GLY A 1 88 ? -12.275 -12.452 10.324 1.00 74.81 88 GLY A N 1
ATOM 632 C CA . GLY A 1 88 ? -11.972 -11.465 9.278 1.00 74.81 88 GLY A CA 1
ATOM 633 C C . GLY A 1 88 ? -10.559 -10.871 9.330 1.00 74.81 88 GLY A C 1
ATOM 634 O O . GLY A 1 88 ? -10.186 -10.130 8.416 1.00 74.81 88 GLY A O 1
ATOM 635 N N . ALA A 1 89 ? -9.760 -11.198 10.353 1.00 84.81 89 ALA A N 1
ATOM 636 C CA . ALA A 1 89 ? -8.384 -10.731 10.442 1.00 84.81 89 ALA A CA 1
ATOM 637 C C . ALA A 1 89 ? -7.489 -11.351 9.354 1.00 84.81 89 ALA A C 1
ATOM 639 O O . ALA A 1 89 ? -7.625 -12.540 9.052 1.00 84.81 89 ALA A O 1
ATOM 640 N N . PRO A 1 90 ? -6.552 -10.572 8.790 1.00 91.62 90 PRO A N 1
ATOM 641 C CA . PRO A 1 90 ? -5.582 -11.085 7.838 1.00 91.62 90 PRO A CA 1
ATOM 642 C C . PRO A 1 90 ? -4.671 -12.140 8.472 1.00 91.62 90 PRO A C 1
ATOM 644 O O . PRO A 1 90 ? -4.218 -12.001 9.615 1.00 91.62 90 PRO A O 1
ATOM 647 N N . ALA A 1 91 ? -4.374 -13.185 7.695 1.00 90.12 91 ALA A N 1
ATOM 648 C CA . ALA A 1 91 ? -3.358 -14.178 8.034 1.00 90.12 91 ALA A CA 1
ATOM 649 C C . ALA A 1 91 ? -1.976 -13.533 8.233 1.00 90.12 91 ALA A C 1
ATOM 651 O O . ALA A 1 91 ? -1.695 -12.469 7.676 1.00 90.12 91 ALA A O 1
ATOM 652 N N . ALA A 1 92 ? -1.120 -14.199 9.012 1.00 91.19 92 ALA A N 1
ATOM 653 C CA . ALA A 1 92 ? 0.237 -13.739 9.283 1.00 91.19 92 ALA A CA 1
ATOM 654 C C . ALA A 1 92 ? 1.036 -13.589 7.988 1.00 91.19 92 ALA A C 1
ATOM 656 O O . ALA A 1 92 ? 0.996 -14.479 7.138 1.00 91.19 92 ALA A O 1
ATOM 657 N N . ARG A 1 93 ? 1.721 -12.452 7.839 1.00 94.69 93 ARG A N 1
ATOM 658 C CA . ARG A 1 93 ? 2.342 -12.064 6.570 1.00 94.69 93 ARG A CA 1
ATOM 659 C C . ARG A 1 93 ? 3.452 -11.035 6.727 1.00 94.69 93 ARG A C 1
ATOM 661 O O . ARG A 1 93 ? 3.428 -10.216 7.647 1.00 94.69 93 ARG A O 1
ATOM 668 N N . GLU A 1 94 ? 4.364 -11.004 5.769 1.00 95.06 94 GLU A N 1
ATOM 669 C CA . GLU A 1 94 ? 5.392 -9.970 5.610 1.00 95.06 94 GLU A CA 1
ATOM 670 C C . GLU A 1 94 ? 5.407 -9.423 4.181 1.00 95.06 94 GLU A C 1
ATOM 672 O O . GLU A 1 94 ? 4.711 -9.942 3.312 1.00 95.06 94 GLU A O 1
ATOM 677 N N . GLY A 1 95 ? 6.155 -8.346 3.933 1.00 94.38 95 GLY A N 1
ATOM 678 C CA . GLY A 1 95 ? 6.288 -7.790 2.578 1.00 94.38 95 GLY A CA 1
ATOM 679 C C . GLY A 1 95 ? 4.961 -7.314 1.970 1.00 94.38 95 GLY A C 1
ATOM 680 O O . GLY A 1 95 ? 4.869 -7.128 0.759 1.00 94.38 95 GLY A O 1
ATOM 681 N N . HIS A 1 96 ? 3.930 -7.155 2.799 1.00 96.56 96 HIS A N 1
ATOM 682 C CA . HIS A 1 96 ? 2.656 -6.548 2.442 1.00 96.56 96 HIS A CA 1
ATOM 683 C C . HIS A 1 96 ? 2.822 -5.029 2.371 1.00 96.56 96 HIS A C 1
ATOM 685 O O . HIS A 1 96 ? 3.805 -4.487 2.878 1.00 96.56 96 HIS A O 1
ATOM 691 N N . ALA A 1 97 ? 1.842 -4.333 1.803 1.00 96.00 97 ALA A N 1
ATOM 692 C CA . ALA A 1 97 ? 1.735 -2.888 1.944 1.00 96.00 97 ALA A CA 1
ATOM 693 C C . ALA A 1 97 ? 0.542 -2.527 2.826 1.00 96.00 97 ALA A C 1
ATOM 695 O O . ALA A 1 97 ? -0.474 -3.227 2.854 1.00 96.00 97 ALA A O 1
ATOM 696 N N . ALA A 1 98 ? 0.662 -1.413 3.543 1.00 95.12 98 ALA A N 1
ATOM 697 C CA . ALA A 1 98 ? -0.430 -0.877 4.331 1.00 95.12 98 ALA A CA 1
ATOM 698 C C . ALA A 1 98 ? -0.509 0.642 4.214 1.00 95.12 98 ALA A C 1
ATOM 700 O O . ALA A 1 98 ? 0.509 1.323 4.109 1.00 95.12 98 ALA A O 1
ATOM 701 N N . VAL A 1 99 ? -1.729 1.170 4.261 1.00 93.69 99 VAL A N 1
ATOM 702 C CA . VAL A 1 99 ? -1.990 2.614 4.323 1.00 93.69 99 VAL A CA 1
ATOM 703 C C . VAL A 1 99 ? -3.089 2.882 5.336 1.00 93.69 99 VAL A C 1
ATOM 705 O O . VAL A 1 99 ? -3.921 2.015 5.595 1.00 93.69 99 VAL A O 1
ATOM 708 N N . VAL A 1 100 ? -3.129 4.093 5.885 1.00 90.44 100 VAL A N 1
ATOM 709 C CA . VAL A 1 100 ? -4.316 4.570 6.599 1.00 90.44 100 VAL A CA 1
ATOM 710 C C . VAL A 1 100 ? -5.010 5.604 5.743 1.00 90.44 100 VAL A C 1
ATOM 712 O O . VAL A 1 100 ? -4.385 6.521 5.218 1.00 90.44 100 VAL A O 1
ATOM 715 N N . THR A 1 101 ? -6.313 5.425 5.606 1.00 86.38 101 THR A N 1
ATOM 716 C CA . THR A 1 101 ? -7.206 6.330 4.898 1.00 86.38 101 THR A CA 1
ATOM 717 C C . THR A 1 101 ? -8.432 6.593 5.759 1.00 86.38 101 THR A C 1
ATOM 719 O O . THR A 1 101 ? -8.733 5.842 6.689 1.00 86.38 101 THR A O 1
ATOM 722 N N . GLY A 1 102 ? -9.138 7.671 5.469 1.00 79.62 102 GLY A N 1
ATOM 723 C CA . GLY A 1 102 ? -10.337 8.052 6.191 1.00 79.62 102 GLY A CA 1
ATOM 724 C C . GLY A 1 102 ? -11.217 8.963 5.361 1.00 79.62 102 GLY A C 1
ATOM 725 O O . GLY A 1 102 ? -10.921 9.238 4.196 1.00 79.62 102 GLY A O 1
ATOM 726 N N . SER A 1 103 ? -12.292 9.440 5.973 1.00 74.69 103 SER A N 1
ATOM 727 C CA . SER A 1 103 ? -13.103 10.524 5.420 1.00 74.69 103 SER A CA 1
ATOM 728 C C . SER A 1 103 ? -13.007 11.776 6.280 1.00 74.69 103 SER A C 1
ATOM 730 O O . SER A 1 103 ? -12.607 11.734 7.447 1.00 74.69 103 SER A O 1
ATOM 732 N N . ARG A 1 104 ? -13.461 12.901 5.718 1.00 67.19 104 ARG A N 1
ATOM 733 C CA . ARG A 1 104 ? -13.661 14.142 6.479 1.00 67.19 104 ARG A CA 1
ATOM 734 C C . ARG A 1 104 ? -14.676 13.987 7.619 1.00 67.19 104 ARG A C 1
ATOM 736 O O . ARG A 1 104 ? -14.623 14.756 8.569 1.00 67.19 104 ARG A O 1
ATOM 743 N N . GLU A 1 105 ? -15.555 12.990 7.542 1.00 66.25 105 GLU A N 1
ATOM 744 C CA . GLU A 1 105 ? -16.567 12.688 8.562 1.00 66.25 105 GLU A CA 1
ATOM 745 C C . GLU A 1 105 ? -16.004 11.884 9.748 1.00 66.25 105 GLU A C 1
ATOM 747 O O . GLU A 1 105 ? -16.727 11.570 10.689 1.00 66.25 105 GLU A O 1
ATOM 752 N N . GLY A 1 106 ? -14.701 11.578 9.738 1.00 73.88 106 GLY A N 1
ATOM 753 C CA . GLY A 1 106 ? -13.968 11.125 10.920 1.00 73.88 106 GLY A CA 1
ATOM 754 C C . GLY A 1 106 ? -13.753 9.618 11.033 1.00 73.88 106 GLY A C 1
ATOM 755 O O . GLY A 1 106 ? -13.069 9.187 11.960 1.00 73.88 106 GLY A O 1
ATOM 756 N N . TRP A 1 107 ? -14.259 8.801 10.103 1.00 82.12 107 TRP A N 1
ATOM 757 C CA . TRP A 1 107 ? -13.872 7.387 10.074 1.00 82.12 107 TRP A CA 1
ATOM 758 C C . TRP A 1 107 ? -12.446 7.230 9.543 1.00 82.12 107 TRP A C 1
ATOM 760 O O . TRP A 1 107 ? -12.037 7.933 8.618 1.00 82.12 107 TRP A O 1
ATOM 770 N N . GLN A 1 108 ? -11.701 6.280 10.108 1.00 85.88 108 GLN A N 1
ATOM 771 C CA . GLN A 1 108 ? -10.355 5.920 9.669 1.00 85.88 108 GLN A CA 1
ATOM 772 C C . GLN A 1 108 ? -10.213 4.402 9.611 1.00 85.88 108 GLN A C 1
ATOM 774 O O . GLN A 1 108 ? -10.669 3.683 10.504 1.00 85.88 108 GLN A O 1
ATOM 779 N N . ARG A 1 109 ? -9.562 3.914 8.557 1.00 88.81 109 ARG A N 1
ATOM 780 C CA . ARG A 1 109 ? -9.281 2.496 8.346 1.00 88.81 109 ARG A CA 1
ATOM 781 C C . ARG A 1 109 ? -7.828 2.302 7.951 1.00 88.81 109 ARG A C 1
ATOM 783 O O . ARG A 1 109 ? -7.317 3.013 7.085 1.00 88.81 109 ARG A O 1
ATOM 790 N N . MET A 1 110 ? -7.188 1.311 8.558 1.00 92.44 110 MET A N 1
ATOM 791 C CA . MET A 1 110 ? -5.930 0.770 8.056 1.00 92.44 110 MET A CA 1
ATOM 792 C C . MET A 1 110 ? -6.249 -0.295 7.015 1.00 92.44 110 MET A C 1
ATOM 794 O O . MET A 1 110 ? -6.972 -1.245 7.298 1.00 92.44 110 MET A O 1
ATOM 798 N N . LEU A 1 111 ? -5.710 -0.135 5.818 1.00 93.81 111 LEU A N 1
ATOM 799 C CA . LEU A 1 111 ? -5.796 -1.113 4.749 1.00 93.81 111 LEU A CA 1
ATOM 800 C C . LEU A 1 111 ? -4.497 -1.911 4.681 1.00 93.81 111 LEU A C 1
ATOM 802 O O . LEU A 1 111 ? -3.429 -1.312 4.773 1.00 93.81 111 LEU A O 1
ATOM 806 N N . VAL A 1 112 ? -4.590 -3.224 4.482 1.00 95.81 112 VAL A N 1
ATOM 807 C CA . VAL A 1 112 ? -3.457 -4.146 4.314 1.00 95.81 112 VAL A CA 1
ATOM 808 C C . VAL A 1 112 ? -3.682 -4.972 3.056 1.00 95.81 112 VAL A C 1
ATOM 810 O O . VAL A 1 112 ? -4.699 -5.662 2.972 1.00 95.81 112 VAL A O 1
ATOM 813 N N . TYR A 1 113 ? -2.750 -4.909 2.104 1.00 96.19 113 TYR A N 1
ATOM 814 C CA . TYR A 1 113 ? -2.831 -5.649 0.845 1.00 96.19 113 TYR A CA 1
ATOM 815 C C . TYR A 1 113 ? -1.648 -6.592 0.647 1.00 96.19 113 TYR A C 1
ATOM 817 O O . TYR A 1 113 ? -0.493 -6.216 0.865 1.00 96.19 113 TYR A O 1
ATOM 825 N N . GLY A 1 114 ? -1.961 -7.798 0.174 1.00 95.88 114 GLY A N 1
ATOM 826 C CA . GLY A 1 114 ? -0.993 -8.771 -0.316 1.00 95.88 114 GLY A CA 1
ATOM 827 C C . GLY A 1 114 ? 0.070 -9.158 0.708 1.00 95.88 114 GLY A C 1
ATOM 828 O O . GLY A 1 114 ? -0.227 -9.303 1.898 1.00 95.88 114 GLY A O 1
ATOM 829 N N . GLY A 1 115 ? 1.301 -9.334 0.232 1.00 96.31 115 GLY A N 1
ATOM 830 C CA . GLY A 1 115 ? 2.435 -9.837 1.004 1.00 96.31 115 GLY A CA 1
ATOM 831 C C . GLY A 1 115 ? 2.635 -11.339 0.845 1.00 96.31 115 GLY A C 1
ATOM 832 O O . GLY A 1 115 ? 1.962 -11.996 0.052 1.00 96.31 115 GLY A O 1
ATOM 833 N N . GLU A 1 116 ? 3.578 -11.872 1.607 1.00 95.44 116 GLU A N 1
ATOM 834 C CA . GLU A 1 116 ? 3.899 -13.292 1.667 1.00 95.44 116 GLU A CA 1
ATOM 835 C C . GLU A 1 116 ? 3.412 -13.880 2.995 1.00 95.44 116 GLU A C 1
ATOM 837 O O . GLU A 1 116 ? 3.741 -13.374 4.071 1.00 95.44 116 GLU A O 1
ATOM 842 N N . GLY A 1 117 ? 2.589 -14.923 2.905 1.00 93.44 117 GLY A N 1
ATOM 843 C CA . GLY A 1 117 ? 2.063 -15.688 4.027 1.00 93.44 117 GLY A CA 1
ATOM 844 C C . GLY A 1 117 ? 2.856 -16.965 4.311 1.00 93.44 117 GLY A C 1
ATOM 845 O O . GLY A 1 117 ? 3.992 -17.157 3.876 1.00 93.44 117 GLY A O 1
ATOM 846 N N . GLU A 1 118 ? 2.242 -17.871 5.070 1.00 89.62 118 GLU A N 1
ATOM 847 C CA . GLU A 1 118 ? 2.862 -19.146 5.436 1.00 89.62 118 GLU A CA 1
ATOM 848 C C . GLU A 1 118 ? 3.245 -19.977 4.198 1.00 89.62 118 GLU A C 1
ATOM 850 O O . GLU A 1 118 ? 2.513 -20.037 3.211 1.00 89.62 118 GLU A O 1
ATOM 855 N N . GLY A 1 119 ? 4.422 -20.609 4.242 1.00 89.94 119 GLY A N 1
ATOM 856 C CA . GLY A 1 119 ? 4.932 -21.428 3.139 1.00 89.94 119 GLY A CA 1
ATOM 857 C C . GLY A 1 119 ? 5.375 -20.649 1.895 1.00 89.94 119 GLY A C 1
ATOM 858 O O . GLY A 1 119 ? 5.581 -21.273 0.858 1.00 89.94 119 GLY A O 1
ATOM 859 N N . GLY A 1 120 ? 5.520 -19.321 1.976 1.00 89.94 120 GLY A N 1
ATOM 860 C CA . GLY A 1 120 ? 5.912 -18.489 0.833 1.00 89.94 120 GLY A CA 1
ATOM 861 C C . GLY A 1 120 ? 4.748 -18.127 -0.093 1.00 89.94 120 GLY A C 1
ATOM 862 O O . GLY A 1 120 ? 4.954 -17.683 -1.221 1.00 89.94 120 GLY A O 1
ATOM 863 N N . ALA A 1 121 ? 3.506 -18.355 0.346 1.00 93.25 121 ALA A N 1
ATOM 864 C CA . ALA A 1 121 ? 2.328 -18.073 -0.460 1.00 93.25 121 ALA A CA 1
ATOM 865 C C . ALA A 1 121 ? 2.127 -16.560 -0.604 1.00 93.25 121 ALA A C 1
ATOM 867 O O . ALA A 1 121 ? 1.849 -15.867 0.374 1.00 93.25 121 ALA A O 1
ATOM 868 N N . GLN A 1 122 ? 2.227 -16.047 -1.828 1.00 94.69 122 GLN A N 1
ATOM 869 C CA . GLN A 1 122 ? 1.935 -14.645 -2.104 1.00 94.69 122 GLN A CA 1
ATOM 870 C C . GLN A 1 122 ? 0.425 -14.414 -2.150 1.00 94.69 122 GLN A C 1
ATOM 872 O O . GLN A 1 122 ? -0.324 -15.175 -2.765 1.00 94.69 122 GLN A O 1
ATOM 877 N N . LEU A 1 123 ? -0.017 -13.355 -1.480 1.00 94.69 123 LEU A N 1
ATOM 878 C CA . LEU A 1 123 ? -1.422 -13.078 -1.209 1.00 94.69 123 LEU A CA 1
ATOM 879 C C . LEU A 1 123 ? -1.934 -11.944 -2.105 1.00 94.69 123 LEU A C 1
ATOM 881 O O . LEU A 1 123 ? -1.175 -11.055 -2.497 1.00 94.69 123 LEU A O 1
ATOM 885 N N . ALA A 1 124 ? -3.229 -11.977 -2.422 1.00 94.25 124 ALA A N 1
ATOM 886 C CA . ALA A 1 124 ? -3.934 -10.971 -3.229 1.00 94.25 124 ALA A CA 1
ATOM 887 C C . ALA A 1 124 ? -5.104 -10.315 -2.473 1.00 94.25 124 ALA A C 1
ATOM 889 O O . ALA A 1 124 ? -5.914 -9.599 -3.062 1.00 94.25 124 ALA A O 1
ATOM 890 N N . ASP A 1 125 ? -5.230 -10.615 -1.182 1.00 93.38 125 ASP A N 1
ATOM 891 C CA . ASP A 1 125 ? -6.317 -10.159 -0.331 1.00 93.38 125 ASP A CA 1
ATOM 892 C C . ASP A 1 125 ? -6.088 -8.739 0.185 1.00 93.38 125 ASP A C 1
ATOM 894 O O . ASP A 1 125 ? -4.965 -8.288 0.419 1.00 93.38 125 ASP A O 1
ATOM 898 N N . LEU A 1 126 ? -7.200 -8.021 0.348 1.00 93.88 126 LEU A N 1
ATOM 899 C CA . LEU A 1 126 ? -7.251 -6.692 0.937 1.00 93.88 126 LEU A CA 1
ATOM 900 C C . LEU A 1 126 ? -8.068 -6.763 2.222 1.00 93.88 126 LEU A C 1
ATOM 902 O O . LEU A 1 126 ? -9.248 -7.108 2.190 1.00 93.88 126 LEU A O 1
ATOM 906 N N . HIS A 1 127 ? -7.469 -6.374 3.339 1.00 94.00 127 HIS A N 1
ATOM 907 C CA . HIS A 1 127 ? -8.151 -6.283 4.624 1.00 94.00 127 HIS A CA 1
ATOM 908 C C . HIS A 1 127 ? -8.224 -4.835 5.091 1.00 94.00 127 HIS A C 1
ATOM 910 O O . HIS A 1 127 ? -7.265 -4.081 4.937 1.00 94.00 127 HIS A O 1
ATOM 916 N N . ALA A 1 128 ? -9.344 -4.461 5.701 1.00 92.31 128 ALA A N 1
ATOM 917 C CA . ALA A 1 128 ? -9.528 -3.175 6.356 1.00 92.31 128 ALA A CA 1
ATOM 918 C C . ALA A 1 128 ? -9.723 -3.374 7.862 1.00 92.31 128 ALA A C 1
ATOM 920 O O . ALA A 1 128 ? -10.619 -4.107 8.277 1.00 92.31 128 ALA A O 1
ATOM 921 N N . LEU A 1 129 ? -8.910 -2.702 8.672 1.00 91.31 129 LEU A N 1
ATOM 922 C CA . LEU A 1 129 ? -9.103 -2.553 10.109 1.00 91.31 129 LEU A CA 1
ATOM 923 C C . LEU A 1 129 ? -9.770 -1.209 10.368 1.00 91.31 129 LEU A C 1
ATOM 925 O O . LEU A 1 129 ? -9.166 -0.160 10.139 1.00 91.31 129 LEU A O 1
ATOM 929 N N . ASP A 1 130 ? -10.999 -1.237 10.865 1.00 88.19 130 ASP A N 1
ATOM 930 C CA . ASP A 1 130 ? -11.659 -0.045 11.385 1.00 88.19 130 ASP A CA 1
ATOM 931 C C . ASP A 1 130 ? -10.958 0.404 12.673 1.00 88.19 130 ASP A C 1
ATOM 933 O O . ASP A 1 130 ? -10.904 -0.345 13.646 1.00 88.19 130 ASP A O 1
ATOM 937 N N . LEU A 1 131 ? -10.376 1.606 12.678 1.00 86.12 131 LEU A N 1
ATOM 938 C CA . LEU A 1 131 ? -9.537 2.059 13.794 1.00 86.12 131 LEU A CA 1
ATOM 939 C C . LEU A 1 131 ? -10.350 2.501 15.020 1.00 86.12 131 LEU A C 1
ATOM 941 O O . LEU A 1 131 ? -9.786 2.618 16.105 1.00 86.12 131 LEU A O 1
ATOM 945 N N . ALA A 1 132 ? -11.660 2.721 14.873 1.00 83.69 132 ALA A N 1
ATOM 946 C CA . ALA A 1 132 ? -12.537 3.071 15.987 1.00 83.69 132 ALA A CA 1
ATOM 947 C C . ALA A 1 132 ? -13.001 1.824 16.758 1.00 83.69 132 ALA A C 1
ATOM 949 O O . ALA A 1 132 ? -12.995 1.804 17.987 1.00 83.69 132 ALA A O 1
ATOM 950 N N . SER A 1 133 ? -13.391 0.776 16.034 1.00 84.56 133 SER A N 1
ATOM 951 C CA . SER A 1 133 ? -13.911 -0.481 16.591 1.00 84.56 133 SER A CA 1
ATOM 952 C C . SER A 1 133 ? -12.868 -1.594 16.698 1.00 84.56 133 SER A C 1
ATOM 954 O O . SER A 1 133 ? -13.132 -2.615 17.332 1.00 84.56 133 SER A O 1
ATOM 956 N N . LEU A 1 134 ? -11.704 -1.425 16.066 1.00 82.19 134 LEU A N 1
ATOM 957 C CA . LEU A 1 134 ? -10.646 -2.432 15.930 1.00 82.19 134 LEU A CA 1
ATOM 958 C C . LEU A 1 134 ? -11.137 -3.753 15.322 1.00 82.19 134 LEU A C 1
ATOM 960 O O . LEU A 1 134 ? -10.660 -4.834 15.672 1.00 82.19 134 LEU A O 1
ATOM 964 N N . THR A 1 135 ? -12.091 -3.663 14.396 1.00 86.81 135 THR A N 1
ATOM 965 C CA . THR A 1 135 ? -12.663 -4.823 13.710 1.00 86.81 135 THR A CA 1
ATOM 966 C C . THR A 1 135 ? -12.104 -4.939 12.299 1.00 86.81 135 THR A C 1
ATOM 968 O O . THR A 1 135 ? -12.068 -3.963 11.546 1.00 86.81 135 THR A O 1
ATOM 971 N N . TRP A 1 136 ? -11.672 -6.147 11.941 1.00 91.56 136 TRP A N 1
ATOM 972 C CA . TRP A 1 136 ? -11.194 -6.461 10.602 1.00 91.56 136 TRP A CA 1
ATOM 973 C C . TRP A 1 136 ? -12.339 -6.838 9.668 1.00 91.56 136 TRP A C 1
ATOM 975 O O . TRP A 1 136 ? -13.276 -7.531 10.055 1.00 91.56 136 TRP A O 1
ATOM 985 N N . THR A 1 137 ? -12.231 -6.421 8.413 1.00 90.44 137 THR A N 1
ATOM 986 C CA . THR A 1 137 ? -13.124 -6.814 7.322 1.00 90.44 137 THR A CA 1
ATOM 987 C C . THR A 1 137 ? -12.290 -7.205 6.108 1.00 90.44 137 THR A C 1
ATOM 989 O O . THR A 1 137 ? -11.358 -6.489 5.745 1.00 90.44 137 THR A O 1
ATOM 992 N N . LEU A 1 138 ? -12.629 -8.328 5.471 1.00 90.81 138 LEU A N 1
ATOM 993 C CA . LEU A 1 138 ? -12.113 -8.666 4.146 1.00 90.81 138 LEU A CA 1
ATOM 994 C C . LEU A 1 138 ? -12.845 -7.808 3.107 1.00 90.81 138 LEU A C 1
ATOM 996 O O . LEU A 1 138 ? -14.072 -7.851 3.015 1.00 90.81 138 LEU A O 1
ATOM 1000 N N . CYS A 1 139 ? -12.099 -7.011 2.353 1.00 87.75 139 CYS A N 1
ATOM 1001 C CA . CYS A 1 139 ? -12.646 -6.106 1.352 1.00 87.75 139 CYS A CA 1
ATOM 1002 C C . CYS A 1 139 ? -13.087 -6.847 0.079 1.00 87.75 139 CYS A C 1
ATOM 1004 O O . CYS A 1 139 ? -12.452 -7.812 -0.355 1.00 87.75 139 CYS A O 1
ATOM 1006 N N . ALA A 1 140 ? -14.148 -6.346 -0.562 1.00 69.12 140 ALA A N 1
ATOM 1007 C CA . ALA A 1 140 ? -14.566 -6.803 -1.886 1.00 69.12 140 ALA A CA 1
ATOM 1008 C C . ALA A 1 140 ? -13.442 -6.586 -2.923 1.00 69.12 140 ALA A C 1
ATOM 1010 O O . ALA A 1 140 ? -12.664 -5.639 -2.820 1.00 69.12 140 ALA A O 1
ATOM 1011 N N . GLY A 1 141 ? -13.315 -7.499 -3.892 1.00 63.72 141 GLY A N 1
ATOM 1012 C CA . GLY A 1 141 ? -12.225 -7.484 -4.881 1.00 63.72 141 GLY A CA 1
ATOM 1013 C C . GLY A 1 141 ? -10.855 -7.958 -4.365 1.00 63.72 141 GLY A C 1
ATOM 1014 O O . GLY A 1 141 ? -9.905 -7.987 -5.137 1.00 63.72 141 GLY A O 1
ATOM 1015 N N . GLY A 1 142 ? -10.734 -8.345 -3.087 1.00 56.66 142 GLY A N 1
ATOM 1016 C CA . GLY A 1 142 ? -9.554 -9.037 -2.537 1.00 56.66 142 GLY A CA 1
ATOM 1017 C C . GLY A 1 142 ? -9.696 -10.567 -2.466 1.00 56.66 142 GLY A C 1
ATOM 1018 O O . GLY A 1 142 ? -8.780 -11.259 -2.045 1.00 56.66 142 GLY A O 1
ATOM 1019 N N . GLY A 1 143 ? -10.856 -11.120 -2.830 1.00 49.78 143 GLY A N 1
ATOM 1020 C CA . GLY A 1 143 ? -11.207 -12.527 -2.585 1.00 49.78 143 GLY A CA 1
ATOM 1021 C C . GLY A 1 143 ? -11.011 -13.495 -3.755 1.00 49.78 143 GLY A C 1
ATOM 1022 O O . GLY A 1 143 ? -11.515 -14.609 -3.673 1.00 49.78 143 GLY A O 1
ATOM 1023 N N . GLY A 1 144 ? -10.349 -13.090 -4.844 1.00 47.44 144 GLY A N 1
ATOM 1024 C CA . GLY A 1 144 ? -10.164 -13.958 -6.016 1.00 47.44 144 GLY A CA 1
ATOM 1025 C C . GLY A 1 144 ? -11.450 -14.259 -6.797 1.00 47.44 144 GLY A C 1
ATOM 1026 O O . GLY A 1 144 ? -11.520 -15.284 -7.469 1.00 47.44 144 GLY A O 1
ATOM 1027 N N . ASP A 1 145 ? -12.471 -13.396 -6.718 1.00 53.19 145 ASP A N 1
ATOM 1028 C CA . ASP A 1 145 ? -13.565 -13.439 -7.693 1.00 53.19 145 ASP A CA 1
ATOM 1029 C C . ASP A 1 145 ? -12.976 -13.086 -9.065 1.00 53.19 145 ASP A C 1
ATOM 1031 O O . ASP A 1 145 ? -12.605 -11.930 -9.297 1.00 53.19 145 ASP A O 1
ATOM 1035 N N . GLU A 1 146 ? -12.857 -14.090 -9.943 1.00 51.59 146 GLU A N 1
ATOM 1036 C CA . GLU A 1 146 ? -12.280 -13.975 -11.290 1.00 51.59 146 GLU A CA 1
ATOM 1037 C C . GLU A 1 146 ? -12.959 -12.887 -12.141 1.00 51.59 146 GLU A C 1
ATOM 1039 O O . GLU A 1 146 ? -12.381 -12.428 -13.126 1.00 51.59 146 GLU A O 1
ATOM 1044 N N . LEU A 1 147 ? -14.166 -12.439 -11.769 1.00 53.44 147 LEU A N 1
ATOM 1045 C CA . LEU A 1 147 ? -14.869 -11.357 -12.460 1.00 53.44 147 LEU A CA 1
ATOM 1046 C C . LEU A 1 147 ? -14.433 -9.945 -12.037 1.00 53.44 147 LEU A C 1
ATOM 1048 O O . LEU A 1 147 ? -14.781 -8.979 -12.720 1.00 53.44 147 LEU A O 1
ATOM 1052 N N . SER A 1 148 ? -13.696 -9.790 -10.935 1.00 65.81 148 SER A N 1
ATOM 1053 C CA . SER A 1 148 ? -13.281 -8.476 -10.433 1.00 65.81 148 SER A CA 1
ATOM 1054 C C . SER A 1 148 ? -11.831 -8.167 -10.807 1.00 65.81 148 SER A C 1
ATOM 1056 O O . SER A 1 148 ? -10.914 -8.905 -10.464 1.00 65.81 148 SER A O 1
ATOM 1058 N N . ALA A 1 149 ? -11.601 -7.056 -11.514 1.00 81.88 149 ALA A N 1
ATOM 1059 C CA . ALA A 1 149 ? -10.246 -6.587 -11.796 1.00 81.88 149 ALA A CA 1
ATOM 1060 C C . ALA A 1 149 ? -9.533 -6.252 -10.477 1.00 81.88 149 ALA A C 1
ATOM 1062 O O . ALA A 1 149 ? -10.076 -5.497 -9.672 1.00 81.88 149 ALA A O 1
ATOM 1063 N N . HIS A 1 150 ? -8.330 -6.786 -10.262 1.00 88.12 150 HIS A N 1
ATOM 1064 C CA . HIS A 1 150 ? -7.526 -6.530 -9.067 1.00 88.12 150 HIS A CA 1
ATOM 1065 C C . HIS A 1 150 ? -6.021 -6.683 -9.368 1.00 88.12 150 HIS A C 1
ATOM 1067 O O . HIS A 1 150 ? -5.667 -7.260 -10.399 1.00 88.12 150 HIS A O 1
ATOM 1073 N N . PRO A 1 151 ? -5.122 -6.219 -8.478 1.00 92.31 151 PRO A N 1
ATOM 1074 C CA . PRO A 1 151 ? -3.675 -6.271 -8.706 1.00 92.31 151 PRO A CA 1
ATOM 1075 C C . PRO A 1 151 ? -3.060 -7.684 -8.720 1.00 92.31 151 PRO A C 1
ATOM 1077 O O . PRO A 1 151 ? -1.859 -7.830 -8.905 1.00 92.31 151 PRO A O 1
ATOM 1080 N N . GLY A 1 152 ? -3.803 -8.764 -8.495 1.00 93.06 152 GLY A N 1
ATOM 1081 C CA . GLY A 1 152 ? -3.191 -10.091 -8.355 1.00 93.06 152 GLY A CA 1
ATOM 1082 C C . GLY A 1 152 ? -2.363 -10.255 -7.072 1.00 93.06 152 GLY A C 1
ATOM 1083 O O . GLY A 1 152 ? -2.172 -9.315 -6.292 1.00 93.06 152 GLY A O 1
ATOM 1084 N N . ALA A 1 153 ? -1.886 -11.479 -6.843 1.00 95.12 153 ALA A N 1
ATOM 1085 C CA . ALA A 1 153 ? -1.024 -11.797 -5.709 1.00 95.12 153 ALA A CA 1
ATOM 1086 C C . ALA A 1 153 ? 0.349 -11.145 -5.879 1.00 95.12 153 ALA A C 1
ATOM 1088 O O . ALA A 1 153 ? 0.902 -11.186 -6.973 1.00 95.12 153 ALA A O 1
ATOM 1089 N N . ARG A 1 154 ? 0.893 -10.538 -4.818 1.00 96.62 154 ARG A N 1
ATOM 1090 C CA . ARG A 1 154 ? 2.204 -9.867 -4.870 1.00 96.62 154 ARG A CA 1
ATOM 1091 C C . ARG A 1 154 ? 2.777 -9.580 -3.487 1.00 96.62 154 ARG A C 1
ATOM 1093 O O . ARG A 1 154 ? 2.035 -9.304 -2.543 1.00 96.62 154 ARG A O 1
ATOM 1100 N N . ALA A 1 155 ? 4.101 -9.538 -3.396 1.00 97.00 155 ALA A N 1
ATOM 1101 C CA . ALA A 1 155 ? 4.843 -9.083 -2.218 1.00 97.00 155 ALA A CA 1
ATOM 1102 C C . ALA A 1 155 ? 5.828 -7.959 -2.586 1.00 97.00 155 ALA A C 1
ATOM 1104 O O . ALA A 1 155 ? 6.036 -7.661 -3.763 1.00 97.00 155 ALA A O 1
ATOM 1105 N N . HIS A 1 156 ? 6.390 -7.302 -1.571 1.00 96.56 156 HIS A N 1
ATOM 1106 C CA . HIS A 1 156 ? 7.426 -6.269 -1.692 1.00 96.56 156 HIS A CA 1
ATOM 1107 C C . HIS A 1 156 ? 7.040 -5.086 -2.603 1.00 96.56 156 HIS A C 1
ATOM 1109 O O . HIS A 1 156 ? 7.894 -4.457 -3.228 1.00 96.56 156 HIS A O 1
ATOM 1115 N N . HIS A 1 157 ? 5.746 -4.789 -2.683 1.00 97.31 157 HIS A N 1
ATOM 1116 C CA . HIS A 1 157 ? 5.187 -3.623 -3.363 1.00 97.31 157 HIS A CA 1
ATOM 1117 C C . HIS A 1 157 ? 5.086 -2.441 -2.393 1.00 97.31 157 HIS A C 1
ATOM 1119 O O . HIS A 1 157 ? 5.139 -2.624 -1.174 1.00 97.31 157 HIS A O 1
ATOM 1125 N N . ALA A 1 158 ? 4.904 -1.231 -2.919 1.00 97.06 158 ALA A N 1
ATOM 1126 C CA . ALA A 1 158 ? 4.671 -0.048 -2.099 1.00 97.06 158 ALA A CA 1
ATOM 1127 C C . ALA A 1 158 ? 3.244 0.474 -2.286 1.00 97.06 158 ALA A C 1
ATOM 1129 O O . ALA A 1 158 ? 2.675 0.394 -3.377 1.00 97.06 158 ALA A O 1
ATOM 1130 N N . ALA A 1 159 ? 2.672 1.035 -1.219 1.00 96.69 159 ALA A N 1
ATOM 1131 C CA . ALA A 1 159 ? 1.373 1.688 -1.275 1.00 96.69 159 ALA A CA 1
ATOM 1132 C C . ALA A 1 159 ? 1.372 3.025 -0.533 1.00 96.69 159 ALA A C 1
ATOM 1134 O O . ALA A 1 159 ? 2.086 3.213 0.451 1.00 96.69 159 ALA A O 1
ATOM 1135 N N . VAL A 1 160 ? 0.539 3.948 -1.004 1.00 94.94 160 VAL A N 1
ATOM 1136 C CA . VAL A 1 160 ? 0.348 5.288 -0.438 1.00 94.94 160 VAL A CA 1
ATOM 1137 C C . VAL A 1 160 ? -1.130 5.656 -0.425 1.00 94.94 160 VAL A C 1
ATOM 1139 O O . VAL A 1 160 ? -1.909 5.193 -1.256 1.00 94.94 160 VAL A O 1
ATOM 1142 N N . ALA A 1 161 ? -1.534 6.494 0.527 1.00 91.75 161 ALA A N 1
ATOM 1143 C CA . ALA A 1 161 ? -2.891 7.023 0.564 1.00 91.75 161 ALA A CA 1
ATOM 1144 C C . ALA A 1 161 ? -3.048 8.204 -0.411 1.00 91.75 161 ALA A C 1
ATOM 1146 O O . ALA A 1 161 ? -2.188 9.089 -0.493 1.00 91.75 161 ALA A O 1
ATOM 1147 N N . TYR A 1 162 ? -4.175 8.243 -1.117 1.00 89.00 162 TYR A N 1
ATOM 1148 C CA . TYR A 1 162 ? -4.667 9.416 -1.833 1.00 89.00 162 TYR A CA 1
ATOM 1149 C C . TYR A 1 162 ? -5.914 9.944 -1.117 1.00 89.00 162 TYR 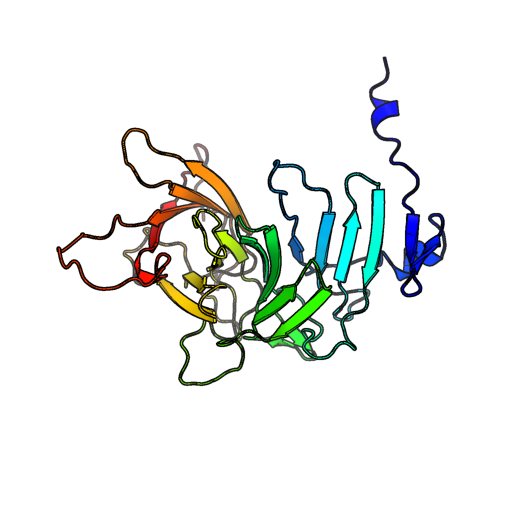A C 1
ATOM 1151 O O . TYR A 1 162 ? -6.987 9.351 -1.181 1.00 89.00 162 TYR A O 1
ATOM 1159 N N . ASP A 1 163 ? -5.752 11.051 -0.398 1.00 78.50 163 ASP A N 1
ATOM 1160 C CA . ASP A 1 163 ? -6.705 11.606 0.575 1.00 78.50 163 ASP A CA 1
ATOM 1161 C C . ASP A 1 163 ? -7.295 12.964 0.150 1.00 78.50 163 ASP A C 1
ATOM 1163 O O . ASP A 1 163 ? -8.013 13.600 0.917 1.00 78.50 163 ASP A O 1
ATOM 1167 N N . LEU A 1 164 ? -7.062 13.397 -1.096 1.00 74.38 164 LEU A N 1
ATOM 1168 C CA . LEU A 1 164 ? -7.645 14.622 -1.675 1.00 74.38 164 LEU A CA 1
ATOM 1169 C C . LEU A 1 164 ? -9.133 14.496 -2.021 1.00 74.38 164 LEU A C 1
ATOM 1171 O O . LEU A 1 164 ? -9.707 15.326 -2.731 1.00 74.38 164 LEU A O 1
ATOM 1175 N N . HIS A 1 165 ? -9.771 13.439 -1.540 1.00 64.38 165 HIS A N 1
ATOM 1176 C CA . HIS A 1 165 ? -11.169 13.185 -1.776 1.00 64.38 165 HIS A CA 1
ATOM 1177 C C . HIS A 1 165 ? -12.016 14.057 -0.847 1.00 64.38 165 HIS A C 1
ATOM 1179 O O . HIS A 1 165 ? -12.166 13.787 0.343 1.00 64.38 165 HIS A O 1
ATOM 1185 N N . GLU A 1 166 ? -12.598 15.126 -1.387 1.00 56.16 166 GLU A N 1
ATOM 1186 C CA . GLU A 1 166 ? -13.620 15.872 -0.657 1.00 56.16 166 GLU A CA 1
ATOM 1187 C C . GLU A 1 166 ? -14.835 14.956 -0.448 1.00 56.16 166 GLU A C 1
ATOM 1189 O O . GLU A 1 166 ? -15.359 14.400 -1.410 1.00 56.16 166 GLU A O 1
ATOM 1194 N N . GLY A 1 167 ? -15.224 14.727 0.807 1.00 54.62 167 GLY A N 1
ATOM 1195 C CA . GLY A 1 167 ? -16.488 14.075 1.176 1.00 54.62 167 GLY A CA 1
ATOM 1196 C C . GLY A 1 167 ? -16.542 12.542 1.162 1.00 54.62 167 GLY A C 1
ATOM 1197 O O . GLY A 1 167 ? -17.451 11.998 1.773 1.00 54.62 167 GLY A O 1
ATOM 1198 N N . HIS A 1 168 ? -15.590 11.819 0.560 1.00 57.69 168 HIS A N 1
ATOM 1199 C CA . HIS A 1 168 ? -15.610 10.345 0.570 1.00 57.69 168 HIS A CA 1
ATOM 1200 C C . HIS A 1 168 ? -14.257 9.756 0.983 1.00 57.69 168 HIS A C 1
ATOM 1202 O O . HIS A 1 168 ? -13.276 10.479 1.145 1.00 57.69 168 HIS A O 1
ATOM 1208 N N . GLY A 1 169 ? -14.229 8.447 1.247 1.00 64.00 169 GLY A N 1
ATOM 1209 C CA . GLY A 1 169 ? -13.028 7.748 1.699 1.00 64.00 169 GLY A CA 1
ATOM 1210 C C . GLY A 1 169 ? -11.874 7.881 0.717 1.00 64.00 169 GLY A C 1
ATOM 1211 O O . GLY A 1 169 ? -12.073 7.729 -0.486 1.00 64.00 169 GLY A O 1
ATOM 1212 N N . GLY A 1 170 ? -10.668 8.129 1.227 1.00 82.06 170 GLY A N 1
ATOM 1213 C CA . GLY A 1 170 ? -9.465 8.162 0.395 1.00 82.06 170 GLY A CA 1
ATOM 1214 C C . GLY A 1 170 ? -9.145 6.807 -0.245 1.00 82.06 170 GLY A C 1
ATOM 1215 O O . GLY A 1 170 ? -9.645 5.757 0.172 1.00 82.06 170 GLY A O 1
ATOM 1216 N N . PHE A 1 171 ? -8.272 6.827 -1.244 1.00 88.81 171 PHE A N 1
ATOM 1217 C CA . PHE A 1 171 ? -7.870 5.648 -2.006 1.00 88.81 171 PHE A CA 1
ATOM 1218 C C . PHE A 1 171 ? -6.543 5.077 -1.501 1.00 88.81 171 PHE A C 1
ATOM 1220 O O . PHE A 1 171 ? -5.670 5.822 -1.053 1.00 88.81 171 PHE A O 1
ATOM 1227 N N . MET A 1 172 ? -6.368 3.759 -1.608 1.00 93.44 172 MET A N 1
ATOM 1228 C CA . MET A 1 172 ? -5.033 3.151 -1.571 1.00 93.44 172 MET A CA 1
ATOM 1229 C C . MET A 1 172 ? -4.493 3.137 -2.994 1.00 93.44 172 MET A C 1
ATOM 1231 O O . MET A 1 172 ? -5.140 2.573 -3.867 1.00 93.44 172 MET A O 1
ATOM 1235 N N . VAL A 1 173 ? -3.318 3.713 -3.215 1.00 95.25 173 VAL A N 1
ATOM 1236 C CA . VAL A 1 173 ? -2.581 3.622 -4.478 1.00 95.25 173 VAL A CA 1
ATOM 1237 C C . VAL A 1 173 ? -1.426 2.650 -4.281 1.00 95.25 173 VAL A C 1
ATOM 1239 O O . VAL A 1 173 ? -0.672 2.806 -3.326 1.00 95.25 173 VAL A O 1
ATOM 1242 N N . LEU A 1 174 ? -1.296 1.661 -5.159 1.00 97.06 174 LEU A N 1
ATOM 1243 C CA . LEU A 1 174 ? -0.335 0.563 -5.069 1.00 97.06 174 LEU A CA 1
ATOM 1244 C C . LEU A 1 174 ? 0.509 0.499 -6.339 1.00 97.06 174 LEU A C 1
ATOM 1246 O O . LEU A 1 174 ? -0.050 0.540 -7.434 1.00 97.06 174 LEU A O 1
ATOM 1250 N N . PHE A 1 175 ? 1.827 0.364 -6.193 1.00 98.00 175 PHE A N 1
ATOM 1251 C CA . PHE A 1 175 ? 2.760 0.270 -7.314 1.00 98.00 175 PHE A CA 1
ATOM 1252 C C . PHE A 1 175 ? 3.687 -0.944 -7.191 1.00 98.00 175 PHE A C 1
ATOM 1254 O O . PHE A 1 175 ? 4.256 -1.207 -6.126 1.00 98.00 175 PHE A O 1
ATOM 1261 N N . GLY A 1 176 ? 3.857 -1.648 -8.311 1.00 97.38 176 GLY A N 1
ATOM 1262 C CA . GLY A 1 176 ? 4.853 -2.700 -8.494 1.00 97.38 176 GLY A CA 1
ATOM 1263 C C . GLY A 1 176 ? 4.732 -3.876 -7.523 1.00 97.38 176 GLY A C 1
ATOM 1264 O O . GLY A 1 176 ? 3.631 -4.276 -7.140 1.00 97.38 176 GLY A O 1
ATOM 1265 N N . GLY A 1 177 ? 5.876 -4.441 -7.145 1.00 97.50 177 GLY A N 1
ATOM 1266 C CA . GLY A 1 177 ? 5.991 -5.686 -6.386 1.00 97.50 177 GLY A CA 1
ATOM 1267 C C . GLY A 1 177 ? 6.527 -6.826 -7.238 1.00 97.50 177 GLY A C 1
ATOM 1268 O O . GLY A 1 177 ? 6.946 -6.625 -8.379 1.00 97.50 177 GLY A O 1
ATOM 1269 N N . GLU A 1 178 ? 6.512 -8.024 -6.669 1.00 96.31 178 GLU A N 1
ATOM 1270 C CA . GLU A 1 178 ? 6.838 -9.248 -7.394 1.00 96.31 178 GLU A CA 1
ATOM 1271 C C . GLU A 1 178 ? 5.817 -10.355 -7.139 1.00 96.31 178 GLU A C 1
ATOM 1273 O O . GLU A 1 178 ? 5.218 -10.430 -6.059 1.00 96.31 178 GLU A O 1
ATOM 1278 N N . HIS A 1 179 ? 5.662 -11.235 -8.127 1.00 96.06 179 HIS A N 1
ATOM 1279 C CA . HIS A 1 179 ? 4.931 -12.487 -8.003 1.00 96.06 179 HIS A CA 1
ATOM 1280 C C . HIS A 1 179 ? 5.677 -13.626 -8.689 1.00 96.06 179 HIS A C 1
ATOM 1282 O O . HIS A 1 179 ? 5.967 -13.540 -9.877 1.00 96.06 179 HIS A O 1
ATOM 1288 N N . SER A 1 180 ? 5.966 -14.710 -7.967 1.00 94.00 180 SER A N 1
ATOM 1289 C CA . SER A 1 180 ? 6.657 -15.889 -8.512 1.00 94.00 180 SER A CA 1
ATOM 1290 C C . SER A 1 180 ? 7.961 -15.552 -9.260 1.00 94.00 180 SER A C 1
ATOM 1292 O O . SER A 1 180 ? 8.288 -16.174 -10.267 1.00 94.00 180 SER A O 1
ATOM 1294 N N . GLY A 1 181 ? 8.698 -14.548 -8.772 1.00 91.81 181 GLY A N 1
ATOM 1295 C CA . GLY A 1 181 ? 9.938 -14.057 -9.376 1.00 91.81 181 GLY A CA 1
ATOM 1296 C C . GLY A 1 181 ? 9.759 -13.044 -10.508 1.00 91.81 181 GLY A C 1
ATOM 1297 O O . GLY A 1 181 ? 10.756 -12.498 -10.962 1.00 91.81 181 GLY A O 1
ATOM 1298 N N . GLU A 1 182 ? 8.534 -12.752 -10.949 1.00 94.94 182 GLU A N 1
ATOM 1299 C CA . GLU A 1 182 ? 8.247 -11.713 -11.943 1.00 94.94 182 GLU A CA 1
ATOM 1300 C C . GLU A 1 182 ? 7.999 -10.364 -11.264 1.00 94.94 182 GLU A C 1
ATOM 1302 O O . GLU A 1 182 ? 7.143 -10.247 -10.386 1.00 94.94 182 GLU A O 1
ATOM 1307 N N . TYR A 1 183 ? 8.729 -9.333 -11.691 1.00 95.94 183 TYR A N 1
ATOM 1308 C CA . TYR A 1 183 ? 8.559 -7.965 -11.202 1.00 95.94 183 TYR A CA 1
ATOM 1309 C C . TYR A 1 183 ? 7.421 -7.259 -11.938 1.00 95.94 183 TYR A C 1
ATOM 1311 O O . TYR A 1 183 ? 7.219 -7.460 -13.134 1.00 95.94 183 TYR A O 1
ATOM 1319 N N . MET A 1 184 ? 6.722 -6.369 -11.239 1.00 95.94 184 MET A N 1
ATOM 1320 C CA . MET A 1 184 ? 5.579 -5.622 -11.771 1.00 95.94 184 MET A CA 1
ATOM 1321 C C . MET A 1 184 ? 5.870 -4.117 -11.825 1.00 95.94 184 MET A C 1
ATOM 1323 O O . MET A 1 184 ? 6.599 -3.586 -10.984 1.00 95.94 184 MET A O 1
ATOM 1327 N N . ASP A 1 185 ? 5.284 -3.423 -12.801 1.00 95.56 185 ASP A N 1
ATOM 1328 C CA . ASP A 1 185 ? 5.294 -1.958 -12.957 1.00 95.56 185 ASP A CA 1
ATOM 1329 C C . ASP A 1 185 ? 3.886 -1.356 -13.016 1.00 95.56 185 ASP A C 1
ATOM 1331 O O . ASP A 1 185 ? 3.716 -0.188 -13.358 1.00 95.56 185 ASP A O 1
ATOM 1335 N N . ASP A 1 186 ? 2.853 -2.129 -12.706 1.00 96.00 186 ASP A N 1
ATOM 1336 C CA . ASP A 1 186 ? 1.494 -1.626 -12.743 1.00 96.00 186 ASP A CA 1
ATOM 1337 C C . ASP A 1 186 ? 1.170 -0.748 -11.528 1.00 96.00 186 ASP A C 1
ATOM 1339 O O . ASP A 1 186 ? 1.677 -0.922 -10.414 1.00 96.00 186 ASP A O 1
ATOM 1343 N N . LEU A 1 187 ? 0.298 0.227 -11.774 1.00 96.25 187 LEU A N 1
ATOM 1344 C CA . LEU A 1 187 ? -0.240 1.135 -10.777 1.00 96.25 187 LEU A CA 1
ATOM 1345 C C . LEU A 1 187 ? -1.734 0.872 -10.619 1.00 96.25 187 LEU A C 1
ATOM 1347 O O . LEU A 1 187 ? -2.499 0.931 -11.586 1.00 96.25 187 LEU A O 1
ATOM 1351 N N . TRP A 1 188 ? -2.156 0.635 -9.385 1.00 95.50 188 TRP A N 1
ATOM 1352 C CA . TRP A 1 188 ? -3.538 0.346 -9.029 1.00 95.50 188 TRP A CA 1
ATOM 1353 C C . TRP A 1 188 ? -4.051 1.324 -7.985 1.00 95.50 188 TRP A C 1
ATOM 1355 O O . TRP A 1 188 ? -3.287 1.811 -7.155 1.00 95.50 188 TRP A O 1
ATOM 1365 N N . ALA A 1 189 ? -5.357 1.576 -7.996 1.00 93.44 189 ALA A N 1
ATOM 1366 C CA . ALA A 1 189 ? -6.036 2.300 -6.935 1.00 93.44 189 ALA A CA 1
ATOM 1367 C C . ALA A 1 189 ? -7.261 1.536 -6.433 1.00 93.44 189 ALA A C 1
ATOM 1369 O O . ALA A 1 189 ? -8.066 1.057 -7.231 1.00 93.44 189 ALA A O 1
ATOM 1370 N N . TYR A 1 190 ? -7.404 1.444 -5.113 1.00 91.88 190 TYR A N 1
ATOM 1371 C CA . TYR A 1 190 ? -8.584 0.904 -4.448 1.00 91.88 190 TYR A CA 1
ATOM 1372 C C . TYR A 1 190 ? -9.444 2.029 -3.883 1.00 91.88 190 TYR A C 1
ATOM 1374 O O . TYR A 1 190 ? -8.984 2.827 -3.061 1.00 91.88 190 TYR A O 1
ATOM 1382 N N . ASP A 1 191 ? -10.706 2.051 -4.295 1.00 87.69 191 ASP A N 1
ATOM 1383 C CA . ASP A 1 191 ? -11.725 2.956 -3.778 1.00 87.69 191 ASP A CA 1
ATOM 1384 C C . ASP A 1 191 ? -12.373 2.357 -2.528 1.00 87.69 191 ASP A C 1
ATOM 1386 O O . ASP A 1 191 ? -13.150 1.407 -2.609 1.00 87.69 191 ASP A O 1
ATOM 1390 N N . CYS A 1 192 ? -12.063 2.925 -1.360 1.00 82.62 192 CYS A N 1
ATOM 1391 C CA . CYS A 1 192 ? -12.580 2.437 -0.080 1.00 82.62 192 CYS A CA 1
ATOM 1392 C C . CYS A 1 192 ? -14.080 2.654 0.103 1.00 82.62 192 CYS A C 1
ATOM 1394 O O . CYS A 1 192 ? -14.688 1.984 0.940 1.00 82.62 192 CYS A O 1
ATOM 1396 N N . SER A 1 193 ? -14.657 3.604 -0.632 1.00 80.62 193 SER A N 1
ATOM 1397 C CA . SER A 1 193 ? -16.084 3.912 -0.567 1.00 80.62 193 SER A CA 1
ATOM 1398 C C . SER A 1 193 ? -16.867 2.964 -1.471 1.00 80.62 193 SER A C 1
ATOM 1400 O O . SER A 1 193 ? -17.913 2.461 -1.072 1.00 80.62 193 SER A O 1
ATOM 1402 N N . ALA A 1 194 ? -16.341 2.687 -2.668 1.00 80.81 194 ALA A N 1
ATOM 1403 C CA . ALA A 1 194 ? -16.993 1.815 -3.643 1.00 80.81 194 ALA A CA 1
ATOM 1404 C C . ALA A 1 194 ? -16.606 0.332 -3.541 1.00 80.81 194 ALA A C 1
ATOM 1406 O O . ALA A 1 194 ? -17.277 -0.507 -4.138 1.00 80.81 194 ALA A O 1
ATOM 1407 N N . GLY A 1 195 ? -15.531 0.000 -2.828 1.00 85.44 195 GLY A N 1
ATOM 1408 C CA . GLY A 1 195 ? -15.084 -1.375 -2.632 1.00 85.44 195 GLY A CA 1
ATOM 1409 C C . GLY A 1 195 ? -14.538 -2.045 -3.894 1.00 85.44 195 GLY A C 1
ATOM 1410 O O . GLY A 1 195 ? -14.825 -3.215 -4.135 1.00 85.44 195 GLY A O 1
ATOM 1411 N N . ARG A 1 196 ? -13.808 -1.305 -4.738 1.00 86.81 196 ARG A N 1
ATOM 1412 C CA . ARG A 1 196 ? -13.310 -1.804 -6.033 1.00 86.81 196 ARG A CA 1
ATOM 1413 C C . ARG A 1 196 ? -11.920 -1.277 -6.362 1.00 86.81 196 ARG A C 1
ATOM 1415 O O . ARG A 1 196 ? -11.562 -0.163 -5.979 1.00 86.81 196 ARG A O 1
ATOM 1422 N N . TRP A 1 197 ? -11.184 -2.057 -7.142 1.00 90.56 197 TRP A N 1
ATOM 1423 C CA . TRP A 1 197 ? -9.915 -1.654 -7.735 1.00 90.56 197 TRP A CA 1
ATOM 1424 C C . TRP A 1 197 ? -10.111 -1.045 -9.126 1.00 90.56 197 TRP A C 1
ATOM 1426 O O . TRP A 1 197 ? -11.055 -1.377 -9.843 1.00 90.56 197 TRP A O 1
ATOM 1436 N N . ALA A 1 198 ? -9.173 -0.194 -9.530 1.00 89.56 198 ALA A N 1
ATOM 1437 C CA . ALA A 1 198 ? -8.967 0.204 -10.915 1.00 89.56 198 ALA A CA 1
ATOM 1438 C C . ALA A 1 198 ? -7.471 0.254 -11.224 1.00 89.56 198 ALA A C 1
ATOM 1440 O O . ALA A 1 198 ? -6.672 0.716 -10.404 1.00 89.56 198 ALA A O 1
ATOM 1441 N N . LYS A 1 199 ? -7.102 -0.195 -12.424 1.00 91.62 199 LYS A N 1
ATOM 1442 C CA . LYS A 1 199 ? -5.748 -0.026 -12.945 1.00 91.62 199 LYS A CA 1
ATOM 1443 C C . LYS A 1 199 ? -5.603 1.402 -13.464 1.00 91.62 199 LYS A C 1
ATOM 1445 O O . LYS A 1 199 ? -6.405 1.835 -14.287 1.00 91.62 199 LYS A O 1
ATOM 1450 N N . LEU A 1 200 ? -4.604 2.127 -12.970 1.00 91.50 200 LEU A N 1
ATOM 1451 C CA . LEU A 1 200 ? -4.320 3.509 -13.364 1.00 91.50 200 LEU A CA 1
ATOM 1452 C C . LEU A 1 200 ? -3.269 3.603 -14.478 1.00 91.50 200 LEU A C 1
ATOM 1454 O O . LEU A 1 200 ? -3.201 4.617 -15.166 1.00 91.50 200 LEU A O 1
ATOM 1458 N N . GLY A 1 201 ? -2.459 2.560 -14.662 1.00 90.44 201 GLY A N 1
ATOM 1459 C CA . GLY A 1 201 ? -1.474 2.473 -15.737 1.00 90.44 201 GLY A CA 1
ATOM 1460 C C . GLY A 1 201 ? -0.459 1.358 -15.511 1.00 90.44 201 GLY A C 1
ATOM 1461 O O . GLY A 1 201 ? -0.497 0.669 -14.489 1.00 90.44 201 GLY A O 1
ATOM 1462 N N . ASP A 1 202 ? 0.425 1.176 -16.483 1.00 88.81 202 ASP A N 1
ATOM 1463 C CA . ASP A 1 202 ? 1.553 0.245 -16.472 1.00 88.81 202 ASP A CA 1
ATOM 1464 C C . ASP A 1 202 ? 2.634 0.705 -17.470 1.00 88.81 202 ASP A C 1
ATOM 1466 O O . ASP A 1 202 ? 2.485 1.730 -18.150 1.00 88.81 202 ASP A O 1
ATOM 1470 N N . GLY A 1 203 ? 3.732 -0.051 -17.562 1.00 75.88 203 GLY A N 1
ATOM 1471 C CA . GLY A 1 203 ? 4.875 0.245 -18.428 1.00 75.88 203 GLY A CA 1
ATOM 1472 C C . GLY A 1 203 ? 4.611 0.199 -19.936 1.00 75.88 203 GLY A C 1
ATOM 1473 O O . GLY A 1 203 ? 5.561 0.327 -20.703 1.00 75.88 203 GLY A O 1
ATOM 1474 N N . ALA A 1 204 ? 3.359 0.063 -20.396 1.00 72.38 204 ALA A N 1
ATOM 1475 C CA . ALA A 1 204 ? 3.009 0.219 -21.812 1.00 72.38 204 ALA A CA 1
ATOM 1476 C C . ALA A 1 204 ? 3.159 1.671 -22.323 1.00 72.38 204 ALA A C 1
ATOM 1478 O O . ALA A 1 204 ? 3.024 1.928 -23.522 1.00 72.38 204 ALA A O 1
ATOM 1479 N N . ALA A 1 205 ? 3.431 2.631 -21.432 1.00 62.56 205 ALA A N 1
ATOM 1480 C CA . ALA A 1 205 ? 3.832 3.982 -21.808 1.00 62.56 205 ALA A CA 1
ATOM 1481 C C . ALA A 1 205 ? 5.187 3.990 -22.548 1.00 62.56 205 ALA A C 1
ATOM 1483 O O . ALA A 1 205 ? 6.000 3.080 -22.413 1.00 62.56 205 ALA A O 1
ATOM 1484 N N . ALA A 1 206 ? 5.447 5.038 -23.337 1.00 63.50 206 ALA A N 1
ATOM 1485 C CA . ALA A 1 206 ? 6.710 5.181 -24.065 1.00 63.50 206 ALA A CA 1
ATOM 1486 C C . ALA A 1 206 ? 7.933 5.028 -23.135 1.00 63.50 206 ALA A C 1
ATOM 1488 O O . ALA A 1 206 ? 7.910 5.476 -21.987 1.00 63.50 206 ALA A O 1
ATOM 1489 N N . GLU A 1 207 ? 9.010 4.421 -23.641 1.00 64.81 207 GLU A N 1
ATOM 1490 C CA . GLU A 1 207 ? 10.234 4.165 -22.875 1.00 64.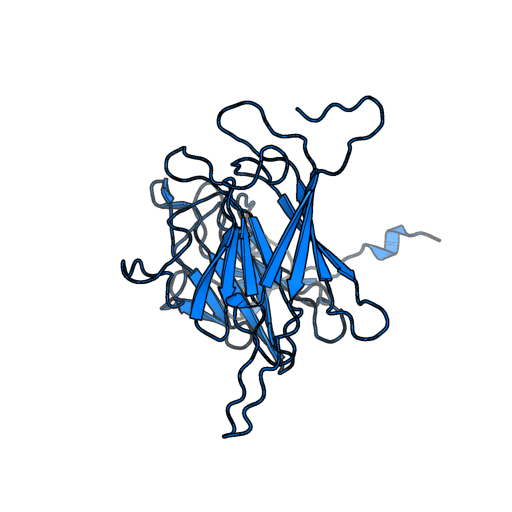81 207 GLU A CA 1
ATOM 1491 C C . GLU A 1 207 ? 10.730 5.440 -22.163 1.00 64.81 207 GLU A C 1
ATOM 1493 O O . GLU A 1 207 ? 10.862 6.507 -22.766 1.00 64.81 207 GLU A O 1
ATOM 1498 N N . GLY A 1 208 ? 10.968 5.341 -20.852 1.00 71.69 208 GLY A N 1
ATOM 1499 C CA . GLY A 1 208 ? 11.392 6.468 -20.015 1.00 71.69 208 GLY A CA 1
ATOM 1500 C C . GLY A 1 208 ? 10.268 7.377 -19.497 1.00 71.69 208 GLY A C 1
ATOM 1501 O O . GLY A 1 208 ? 10.557 8.275 -18.705 1.00 71.69 208 GLY A O 1
ATOM 1502 N N . ALA A 1 209 ? 9.006 7.141 -19.873 1.00 84.69 209 ALA A N 1
ATOM 1503 C CA . ALA A 1 209 ? 7.845 7.857 -19.331 1.00 84.69 209 ALA A CA 1
ATOM 1504 C C . ALA A 1 209 ? 7.236 7.189 -18.084 1.00 84.69 209 ALA A C 1
ATOM 1506 O O . ALA A 1 209 ? 6.385 7.786 -17.430 1.00 84.69 209 ALA A O 1
ATOM 1507 N N . TRP A 1 210 ? 7.667 5.970 -17.752 1.00 92.62 210 TRP A N 1
ATOM 1508 C CA . TRP A 1 210 ? 7.124 5.164 -16.660 1.00 92.62 210 TRP A CA 1
ATOM 1509 C C . TRP A 1 210 ? 8.247 4.445 -15.896 1.00 92.62 210 TRP A C 1
ATOM 1511 O O . TRP A 1 210 ? 9.242 4.056 -16.521 1.00 92.62 210 TRP A O 1
ATOM 1521 N N . PRO A 1 211 ? 8.145 4.265 -14.565 1.00 93.81 211 PRO A N 1
ATOM 1522 C CA . PRO A 1 211 ? 9.153 3.525 -13.819 1.00 93.81 211 PRO A CA 1
ATOM 1523 C C . PRO A 1 211 ? 9.143 2.039 -14.193 1.00 93.81 211 PRO A C 1
ATOM 1525 O O . PRO A 1 211 ? 8.095 1.407 -14.209 1.00 93.81 211 PRO A O 1
ATOM 1528 N N . ALA A 1 212 ? 10.322 1.464 -14.438 1.00 92.94 212 ALA A N 1
ATOM 1529 C CA . ALA A 1 212 ? 10.456 0.037 -14.744 1.00 92.94 212 ALA A CA 1
ATOM 1530 C C . ALA A 1 212 ? 9.914 -0.881 -13.631 1.00 92.94 212 ALA A C 1
ATOM 1532 O O . ALA A 1 212 ? 9.877 -0.483 -12.460 1.00 92.94 212 ALA A O 1
ATOM 1533 N N . ALA A 1 213 ? 9.591 -2.123 -14.006 1.00 95.00 213 ALA A N 1
ATOM 1534 C CA . ALA A 1 213 ? 9.089 -3.159 -13.109 1.00 95.00 213 ALA A CA 1
ATOM 1535 C C . ALA A 1 213 ? 10.049 -3.435 -11.954 1.00 95.00 213 ALA A C 1
ATOM 1537 O O . ALA A 1 213 ? 11.251 -3.645 -12.171 1.00 95.00 213 ALA A O 1
ATOM 1538 N N . ARG A 1 214 ? 9.518 -3.393 -10.725 1.00 96.19 214 ARG A N 1
ATOM 1539 C CA . ARG A 1 214 ? 10.340 -3.392 -9.514 1.00 96.19 214 ARG A CA 1
ATOM 1540 C C . ARG A 1 214 ? 9.625 -3.849 -8.247 1.00 96.19 214 ARG A C 1
ATOM 1542 O O . ARG A 1 214 ? 8.437 -3.600 -8.060 1.00 96.19 214 ARG A O 1
ATOM 1549 N N . ALA A 1 215 ? 10.402 -4.372 -7.305 1.00 97.06 215 ALA A N 1
ATOM 1550 C CA . ALA A 1 215 ? 9.978 -4.696 -5.941 1.00 97.06 215 ALA A CA 1
ATOM 1551 C C . ALA A 1 215 ? 10.993 -4.167 -4.911 1.00 97.06 215 ALA A C 1
ATOM 1553 O O . ALA A 1 215 ? 12.081 -3.723 -5.276 1.00 97.06 215 ALA A O 1
ATOM 1554 N N . GLY A 1 216 ? 10.634 -4.145 -3.627 1.00 95.38 216 GLY A N 1
ATOM 1555 C CA . GLY A 1 216 ? 11.500 -3.652 -2.546 1.00 95.38 216 GLY A CA 1
ATOM 1556 C C . GLY A 1 216 ? 11.837 -2.158 -2.646 1.00 95.38 216 GLY A C 1
ATOM 1557 O O . GLY A 1 216 ? 12.841 -1.708 -2.099 1.00 95.38 216 GLY A O 1
ATOM 1558 N N . HIS A 1 217 ? 11.033 -1.399 -3.389 1.00 96.38 217 HIS A N 1
ATOM 1559 C CA . HIS A 1 217 ? 11.171 0.041 -3.565 1.00 96.38 217 HIS A CA 1
ATOM 1560 C C . HIS A 1 217 ? 10.385 0.799 -2.491 1.00 96.38 217 HIS A C 1
ATOM 1562 O O . HIS A 1 217 ? 9.527 0.241 -1.807 1.00 96.38 217 HIS A O 1
ATOM 1568 N N . VAL A 1 218 ? 10.649 2.099 -2.371 1.00 95.69 218 VAL A N 1
ATOM 1569 C CA . VAL A 1 218 ? 9.933 2.979 -1.440 1.00 95.69 218 VAL A CA 1
ATOM 1570 C C . VAL A 1 218 ? 9.089 3.970 -2.2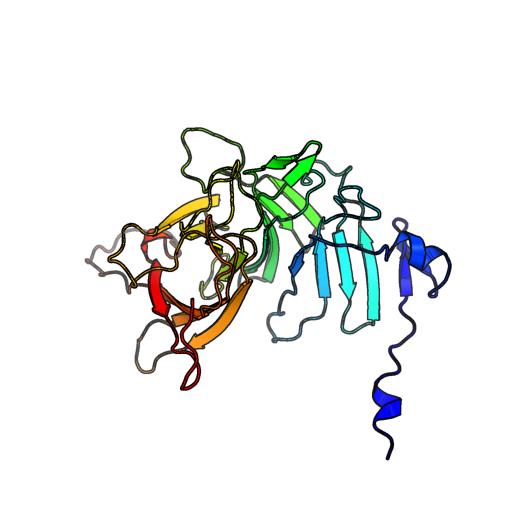28 1.00 95.69 218 VAL A C 1
ATOM 1572 O O . VAL A 1 218 ? 9.611 4.637 -3.117 1.00 95.69 218 VAL A O 1
ATOM 1575 N N . LEU A 1 219 ? 7.807 4.092 -1.880 1.00 96.25 219 LEU A N 1
ATOM 1576 C CA . LEU A 1 219 ? 6.899 5.119 -2.392 1.00 96.25 219 LEU A CA 1
ATOM 1577 C C . LEU A 1 219 ? 6.379 5.946 -1.215 1.00 96.25 219 LEU A C 1
ATOM 1579 O O . LEU A 1 219 ? 5.816 5.396 -0.271 1.00 96.25 219 LEU A O 1
ATOM 1583 N N . VAL A 1 220 ? 6.565 7.262 -1.264 1.00 93.88 220 VAL A N 1
ATOM 1584 C CA . VAL A 1 220 ? 6.165 8.176 -0.183 1.00 93.88 220 VAL A CA 1
ATOM 1585 C C . VAL A 1 220 ? 5.361 9.344 -0.720 1.00 93.88 220 VAL A C 1
ATOM 1587 O O . VAL A 1 220 ? 5.649 9.860 -1.796 1.00 93.88 220 VAL A O 1
ATOM 1590 N N . LYS A 1 221 ? 4.362 9.797 0.040 1.00 91.38 221 LYS A N 1
ATOM 1591 C CA . LYS A 1 221 ? 3.671 11.060 -0.241 1.00 91.38 221 LYS A CA 1
ATOM 1592 C C . LYS A 1 221 ? 4.628 12.219 0.035 1.00 91.38 221 LYS A C 1
ATOM 1594 O O . LYS A 1 221 ? 5.200 12.287 1.119 1.00 91.38 221 LYS A O 1
ATOM 1599 N N . ALA A 1 222 ? 4.807 13.098 -0.945 1.00 90.12 222 ALA A N 1
ATOM 1600 C CA . ALA A 1 222 ? 5.652 14.279 -0.826 1.00 90.12 222 ALA A CA 1
ATOM 1601 C C . ALA A 1 222 ? 4.843 15.460 -0.284 1.00 90.12 222 ALA A C 1
ATOM 1603 O O . ALA A 1 222 ? 5.084 15.919 0.827 1.00 90.12 222 ALA A O 1
ATOM 1604 N N . ASP A 1 223 ? 3.865 15.928 -1.055 1.00 87.44 223 ASP A N 1
ATOM 1605 C CA . ASP A 1 223 ? 2.997 17.042 -0.691 1.00 87.44 223 ASP A CA 1
ATOM 1606 C C . ASP A 1 223 ? 1.736 17.088 -1.568 1.00 87.44 223 ASP A C 1
ATOM 1608 O O . ASP A 1 223 ? 1.459 16.196 -2.378 1.00 87.44 223 ASP A O 1
ATOM 1612 N N . VAL A 1 224 ? 0.943 18.135 -1.355 1.00 86.81 224 VAL A N 1
ATOM 1613 C CA . VAL A 1 224 ? -0.226 18.476 -2.158 1.00 86.81 224 VAL A CA 1
ATOM 1614 C C . VAL A 1 224 ? -0.026 19.890 -2.675 1.00 86.81 224 VAL A C 1
ATOM 1616 O O . VAL A 1 224 ? 0.075 20.833 -1.889 1.00 86.81 224 VAL A O 1
ATOM 1619 N N . VAL A 1 225 ? -0.005 20.046 -3.994 1.00 86.00 225 VAL A N 1
ATOM 1620 C CA . VAL A 1 225 ? 0.034 21.354 -4.645 1.00 86.00 225 VAL A CA 1
ATOM 1621 C C . VAL A 1 225 ? -1.399 21.785 -4.917 1.00 86.00 225 VAL A C 1
ATOM 1623 O O . VAL A 1 225 ? -2.078 21.219 -5.773 1.00 86.00 225 VAL A O 1
ATOM 1626 N N . VAL A 1 226 ? -1.870 22.782 -4.173 1.00 81.00 226 VAL A N 1
ATOM 1627 C CA . VAL A 1 226 ? -3.154 23.438 -4.440 1.00 81.00 226 VAL A CA 1
ATOM 1628 C C . VAL A 1 226 ? -2.894 24.547 -5.454 1.00 81.00 226 VAL A C 1
ATOM 1630 O O . VAL A 1 226 ? -2.128 25.469 -5.174 1.00 81.00 226 VAL A O 1
ATOM 1633 N N . GLY A 1 227 ? -3.469 24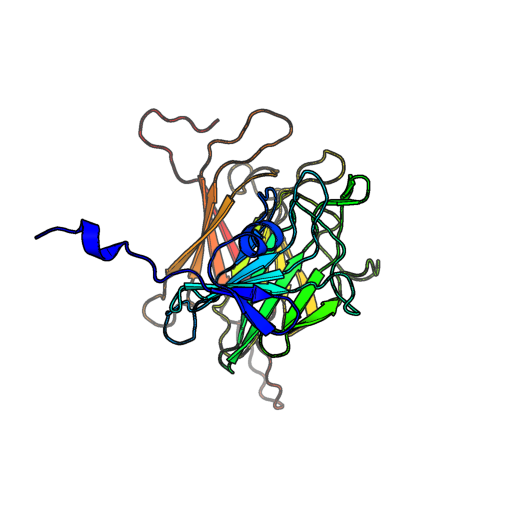.432 -6.650 1.00 65.69 227 GLY A N 1
ATOM 1634 C CA . GLY A 1 227 ? -3.316 25.456 -7.680 1.00 65.69 227 GLY A CA 1
ATOM 1635 C C . GLY A 1 227 ? -4.035 26.759 -7.313 1.00 65.69 227 GLY A C 1
ATOM 1636 O O . GLY A 1 227 ? -4.958 26.778 -6.498 1.00 65.69 227 GLY A O 1
ATOM 1637 N N . THR A 1 228 ? -3.612 27.865 -7.920 1.00 71.50 228 THR A N 1
ATOM 1638 C CA . THR A 1 228 ? -4.361 29.130 -7.902 1.00 71.50 228 THR A CA 1
ATOM 1639 C C . THR A 1 228 ? -5.515 29.063 -8.909 1.00 71.50 228 THR A C 1
ATOM 1641 O O . THR A 1 228 ? -5.405 28.364 -9.912 1.00 71.50 228 THR A O 1
ATOM 1644 N N . ASP A 1 229 ? -6.605 29.792 -8.666 1.00 56.59 229 ASP A N 1
ATOM 1645 C CA . ASP A 1 229 ? -7.710 30.012 -9.617 1.00 56.59 229 ASP A CA 1
ATOM 1646 C C . ASP A 1 229 ? -8.296 28.747 -10.281 1.00 56.59 229 ASP A C 1
ATOM 1648 O O . ASP A 1 229 ? -8.111 28.483 -11.467 1.00 56.59 229 ASP A O 1
ATOM 1652 N N . GLY A 1 230 ? -9.067 27.962 -9.519 1.00 65.44 230 GLY A N 1
ATOM 1653 C CA . GLY A 1 230 ? -9.918 26.895 -10.070 1.00 65.44 230 GLY A CA 1
ATOM 1654 C C . GLY A 1 230 ? -9.188 25.643 -10.575 1.00 65.44 230 GLY A C 1
ATOM 1655 O O . GLY A 1 230 ? -9.841 24.723 -11.069 1.00 65.44 230 GLY A O 1
ATOM 1656 N N . GLN A 1 231 ? -7.861 25.569 -10.440 1.00 73.19 231 GLN A N 1
ATOM 1657 C CA . GLN A 1 231 ? -7.104 24.353 -10.732 1.00 73.19 231 GLN A CA 1
ATOM 1658 C C . GLN A 1 231 ? -7.304 23.288 -9.646 1.00 73.19 231 GLN A C 1
ATOM 1660 O O . GLN A 1 231 ? -7.257 23.573 -8.449 1.00 73.19 231 GLN A O 1
ATOM 1665 N N . GLN A 1 232 ? -7.501 22.040 -10.078 1.00 78.50 232 GLN A N 1
ATOM 1666 C CA . GLN A 1 232 ? -7.623 20.890 -9.183 1.00 78.50 232 GLN A CA 1
ATOM 1667 C C . GLN A 1 232 ? -6.308 20.657 -8.418 1.00 78.50 232 GLN A C 1
ATOM 1669 O O . GLN A 1 232 ? -5.231 20.819 -9.000 1.00 78.50 232 GLN A O 1
ATOM 1674 N N . PRO A 1 233 ? -6.366 20.264 -7.133 1.00 86.38 233 PRO A N 1
ATOM 1675 C CA . PRO A 1 233 ? -5.168 19.964 -6.367 1.00 86.38 233 PRO A CA 1
ATOM 1676 C C . PRO A 1 233 ? -4.452 18.729 -6.929 1.00 86.38 233 PRO A C 1
ATOM 1678 O O . PRO A 1 233 ? -5.080 17.772 -7.392 1.00 86.38 233 PRO A O 1
ATOM 1681 N N . VAL A 1 234 ? -3.123 18.749 -6.852 1.00 89.38 234 VAL A N 1
ATOM 1682 C CA . VAL A 1 234 ? -2.247 17.675 -7.329 1.00 89.38 234 VAL A CA 1
ATOM 1683 C C . VAL A 1 234 ? -1.542 17.043 -6.135 1.00 89.38 234 VAL A C 1
ATOM 1685 O O . VAL A 1 234 ? -0.800 17.720 -5.423 1.00 89.38 234 VAL A O 1
ATOM 1688 N N . ALA A 1 235 ? -1.759 15.747 -5.907 1.00 91.06 235 ALA A N 1
ATOM 1689 C CA . ALA A 1 235 ? -0.989 14.985 -4.927 1.00 91.06 235 ALA A CA 1
ATOM 1690 C C . ALA A 1 235 ? 0.312 14.508 -5.570 1.00 91.06 235 ALA A C 1
ATOM 1692 O O . ALA A 1 235 ? 0.286 13.926 -6.656 1.00 91.06 235 ALA A O 1
ATOM 1693 N N . ARG A 1 236 ? 1.441 14.726 -4.895 1.00 93.69 236 ARG A N 1
ATOM 1694 C CA . ARG A 1 236 ? 2.756 14.303 -5.380 1.00 93.69 236 ARG A CA 1
ATOM 1695 C C . ARG A 1 236 ? 3.341 13.221 -4.493 1.00 93.69 236 ARG A C 1
ATOM 1697 O O . ARG A 1 236 ? 3.236 13.279 -3.267 1.00 93.69 236 ARG A O 1
ATOM 1704 N N . TYR A 1 237 ? 4.000 12.258 -5.119 1.00 95.81 237 TYR A N 1
ATOM 1705 C CA . TYR A 1 237 ? 4.639 11.129 -4.459 1.00 95.81 237 TYR A CA 1
ATOM 1706 C C . TYR A 1 237 ? 6.025 10.894 -5.046 1.00 95.81 237 TYR A C 1
ATOM 1708 O O . TYR A 1 237 ? 6.260 11.155 -6.223 1.00 95.81 237 TYR A O 1
ATOM 1716 N N . VAL A 1 238 ? 6.942 10.390 -4.230 1.00 97.00 238 VAL A N 1
ATOM 1717 C CA . VAL A 1 238 ? 8.310 10.083 -4.641 1.00 97.00 238 VAL A CA 1
ATOM 1718 C C . VAL A 1 238 ? 8.536 8.584 -4.539 1.00 97.00 238 VAL A C 1
ATOM 1720 O O . VAL A 1 238 ? 8.339 7.995 -3.478 1.00 97.00 238 VAL A O 1
ATOM 1723 N N . LEU A 1 239 ? 8.952 7.988 -5.651 1.00 96.62 239 LEU A N 1
ATOM 1724 C CA . LEU A 1 239 ? 9.396 6.603 -5.758 1.00 96.62 239 LEU A CA 1
ATOM 1725 C C . LEU A 1 239 ? 10.925 6.572 -5.772 1.00 96.62 239 LEU A C 1
ATOM 1727 O O . LEU A 1 239 ? 11.544 7.317 -6.534 1.00 96.62 239 LEU A O 1
ATOM 1731 N N . VAL A 1 240 ? 11.526 5.696 -4.969 1.00 95.75 240 VAL A N 1
ATOM 1732 C CA . VAL A 1 240 ? 12.982 5.533 -4.880 1.00 95.75 240 VAL A CA 1
ATOM 1733 C C . VAL A 1 240 ? 13.370 4.067 -5.015 1.00 95.75 240 VAL A C 1
ATOM 1735 O O . VAL A 1 240 ? 12.926 3.219 -4.235 1.00 95.75 240 VAL A O 1
ATOM 1738 N N . GLY A 1 241 ? 14.260 3.810 -5.973 1.00 94.06 241 GLY A N 1
ATOM 1739 C CA . GLY A 1 241 ? 14.997 2.562 -6.126 1.00 94.06 241 GLY A CA 1
ATOM 1740 C C . GLY A 1 241 ? 14.136 1.313 -6.301 1.00 94.06 241 GLY A C 1
ATOM 1741 O O . GLY A 1 241 ? 13.061 1.366 -6.900 1.00 94.06 241 GLY A O 1
ATOM 1742 N N . GLY A 1 242 ? 14.648 0.181 -5.815 1.00 94.31 242 GLY A N 1
ATOM 1743 C CA . GLY A 1 242 ? 14.039 -1.146 -5.928 1.00 94.31 242 GLY A CA 1
ATOM 1744 C C . GLY A 1 242 ? 14.957 -2.170 -6.595 1.00 94.31 242 GLY A C 1
ATOM 1745 O O . GLY A 1 242 ? 16.046 -1.847 -7.068 1.00 94.31 242 GLY A O 1
ATOM 1746 N N . ALA A 1 243 ? 14.509 -3.417 -6.625 1.00 93.62 243 ALA A N 1
ATOM 1747 C CA . ALA A 1 243 ? 15.105 -4.508 -7.381 1.00 93.62 243 ALA A CA 1
ATOM 1748 C C . ALA A 1 243 ? 14.277 -4.791 -8.638 1.00 93.62 243 ALA A C 1
ATOM 1750 O O . ALA A 1 243 ? 13.066 -4.585 -8.637 1.00 93.62 243 ALA A O 1
ATOM 1751 N N . THR A 1 244 ? 14.939 -5.272 -9.682 1.00 91.94 244 THR A N 1
ATOM 1752 C CA . THR A 1 244 ? 14.343 -5.783 -10.923 1.00 91.94 244 THR A CA 1
ATOM 1753 C C . THR A 1 244 ? 15.093 -7.062 -11.320 1.00 91.94 244 THR A C 1
ATOM 1755 O O . THR A 1 244 ? 15.993 -7.476 -10.592 1.00 91.94 244 THR A O 1
ATOM 1758 N N . GLN A 1 245 ? 14.793 -7.679 -12.471 1.00 85.81 245 GLN A N 1
ATOM 1759 C CA . GLN A 1 245 ? 15.506 -8.888 -12.939 1.00 85.81 245 GLN A CA 1
ATOM 1760 C C . GLN A 1 245 ? 17.024 -8.678 -13.114 1.00 85.81 245 GLN A C 1
ATOM 1762 O O . GLN A 1 245 ? 17.799 -9.630 -13.174 1.00 85.81 245 GLN A O 1
ATOM 1767 N N . GLY A 1 246 ? 17.447 -7.422 -13.253 1.00 83.44 246 GLY A N 1
ATOM 1768 C CA . GLY A 1 246 ? 18.835 -7.006 -13.402 1.00 83.44 246 GLY A CA 1
ATOM 1769 C C . GLY A 1 246 ? 19.395 -6.307 -12.152 1.00 83.44 246 GLY A C 1
ATOM 1770 O O . GLY A 1 246 ? 19.234 -6.794 -11.035 1.00 83.44 246 GLY A O 1
ATOM 1771 N N . PRO A 1 247 ? 20.126 -5.190 -12.313 1.00 84.38 247 PRO A N 1
ATOM 1772 C CA . PRO A 1 247 ? 20.745 -4.495 -11.189 1.00 84.38 247 PRO A CA 1
ATOM 1773 C C . PRO A 1 247 ? 19.711 -3.804 -10.291 1.00 84.38 247 PRO A C 1
ATOM 1775 O O . PRO A 1 247 ? 18.615 -3.462 -10.728 1.00 84.38 247 PRO A O 1
ATOM 1778 N N . TYR A 1 248 ? 20.104 -3.520 -9.046 1.00 89.38 248 TYR A N 1
ATOM 1779 C CA . TYR A 1 248 ? 19.346 -2.615 -8.184 1.00 89.38 248 TYR A CA 1
ATOM 1780 C C . TYR A 1 248 ? 19.217 -1.236 -8.827 1.00 89.38 248 TYR A C 1
ATOM 1782 O O . TYR A 1 248 ? 20.185 -0.689 -9.363 1.00 89.38 248 TYR A O 1
ATOM 1790 N N . LEU A 1 249 ? 18.021 -0.674 -8.714 1.00 90.06 249 LEU A N 1
ATOM 1791 C CA . LEU A 1 249 ? 17.667 0.622 -9.257 1.00 90.06 249 LEU A CA 1
ATOM 1792 C C . LEU A 1 249 ? 18.069 1.708 -8.258 1.00 90.06 249 LEU A C 1
ATOM 1794 O O . LEU A 1 249 ? 17.764 1.630 -7.066 1.00 90.06 249 LEU A O 1
ATOM 1798 N N . GLY A 1 250 ? 18.763 2.729 -8.758 1.00 87.88 250 GLY A N 1
ATOM 1799 C CA . GLY A 1 250 ? 19.143 3.925 -7.995 1.00 87.88 250 GLY A CA 1
ATOM 1800 C C . GLY A 1 250 ? 18.410 5.184 -8.455 1.00 87.88 250 GLY A C 1
ATOM 1801 O O . GLY A 1 250 ? 18.878 6.296 -8.212 1.00 87.88 250 GLY A O 1
ATOM 1802 N N . ASP A 1 251 ? 17.319 5.023 -9.201 1.00 91.31 251 ASP A N 1
ATOM 1803 C CA . ASP A 1 251 ? 16.540 6.112 -9.768 1.00 91.31 251 ASP A CA 1
ATOM 1804 C C . ASP A 1 251 ? 15.504 6.669 -8.783 1.00 91.31 251 ASP A C 1
ATOM 1806 O O . ASP A 1 251 ? 15.097 6.034 -7.807 1.00 91.31 251 ASP A O 1
ATOM 1810 N N . VAL A 1 252 ? 15.092 7.907 -9.053 1.00 93.69 252 VAL A N 1
ATOM 1811 C CA . VAL A 1 252 ? 14.066 8.613 -8.291 1.00 93.69 252 VAL A CA 1
ATOM 1812 C C . VAL A 1 252 ? 13.016 9.117 -9.267 1.00 93.69 252 VAL A C 1
ATOM 1814 O O . VAL A 1 252 ? 13.352 9.730 -10.285 1.00 93.69 252 VAL A O 1
ATOM 1817 N N . TRP A 1 253 ? 11.749 8.882 -8.951 1.00 95.25 253 TRP A N 1
ATOM 1818 C CA . TRP A 1 253 ? 10.622 9.331 -9.759 1.00 95.25 253 TRP A CA 1
ATOM 1819 C C . TRP A 1 253 ? 9.653 10.165 -8.938 1.00 95.25 253 TRP A C 1
ATOM 1821 O O . TRP A 1 253 ? 9.394 9.871 -7.776 1.00 95.25 253 TRP A O 1
ATOM 1831 N N . LEU A 1 254 ? 9.101 11.191 -9.575 1.00 95.56 254 LEU A N 1
ATOM 1832 C CA . LEU A 1 254 ? 7.966 11.957 -9.091 1.00 95.56 254 LEU A CA 1
ATOM 1833 C C . LEU A 1 254 ? 6.703 11.426 -9.773 1.00 95.56 254 LEU A C 1
ATOM 1835 O O . LEU A 1 254 ? 6.608 11.479 -10.999 1.00 95.56 254 LEU A O 1
ATOM 1839 N N . MET A 1 255 ? 5.759 10.927 -8.983 1.00 95.94 255 MET A N 1
ATOM 1840 C CA . MET A 1 255 ? 4.396 10.625 -9.414 1.00 95.94 255 MET A CA 1
ATOM 1841 C C . MET A 1 255 ? 3.495 11.791 -9.037 1.00 95.94 255 MET A C 1
ATOM 1843 O O . MET A 1 255 ? 3.512 12.243 -7.892 1.00 95.94 255 MET A O 1
ATOM 1847 N N . GLU A 1 256 ? 2.672 12.239 -9.970 1.00 93.88 256 GLU A N 1
ATOM 1848 C CA . GLU A 1 256 ? 1.641 13.241 -9.725 1.00 93.88 256 GLU A CA 1
ATOM 1849 C C . GLU A 1 256 ? 0.279 12.622 -10.020 1.00 93.88 256 GLU A C 1
ATOM 1851 O O . GLU A 1 256 ? 0.085 12.018 -11.076 1.00 93.88 256 GLU A O 1
ATOM 1856 N N . ILE A 1 257 ? -0.648 12.753 -9.072 1.00 91.81 257 ILE A N 1
ATOM 1857 C CA . ILE A 1 257 ? -2.035 12.319 -9.217 1.00 91.81 257 ILE A CA 1
ATOM 1858 C C . ILE A 1 257 ? -2.929 13.546 -9.103 1.00 91.81 257 ILE A C 1
ATOM 1860 O O . ILE A 1 257 ? -2.961 14.217 -8.066 1.00 91.81 257 ILE A O 1
ATOM 1864 N N . CYS A 1 258 ? -3.681 13.823 -10.161 1.00 87.75 258 CYS A N 1
ATOM 1865 C CA . CYS A 1 258 ? -4.670 14.892 -10.202 1.00 87.75 258 CYS A CA 1
ATOM 1866 C C . CYS A 1 258 ? -6.028 14.354 -10.660 1.00 87.75 258 CYS A C 1
ATOM 1868 O O . CYS A 1 258 ? -6.161 13.198 -11.068 1.00 87.75 258 CYS A O 1
ATOM 1870 N N . ARG A 1 259 ? -7.054 15.197 -10.550 1.00 82.50 259 ARG A N 1
ATOM 1871 C CA . ARG A 1 259 ? -8.410 14.887 -11.010 1.00 82.50 259 ARG A CA 1
ATOM 1872 C C . ARG A 1 259 ? -8.690 15.681 -12.270 1.00 82.50 259 ARG A C 1
ATOM 1874 O O . ARG A 1 259 ? -8.403 16.878 -12.313 1.00 82.50 259 ARG A O 1
ATOM 1881 N N . GLU A 1 260 ? -9.280 15.043 -13.272 1.00 74.94 260 GLU A N 1
ATOM 1882 C CA . GLU A 1 260 ? -9.895 15.802 -14.355 1.00 74.94 260 GLU A CA 1
ATOM 1883 C C . GLU A 1 260 ? -11.160 16.487 -13.835 1.00 74.94 260 GLU A C 1
ATOM 1885 O O . GLU A 1 260 ? -12.001 15.879 -13.172 1.00 74.94 260 GLU A O 1
ATOM 1890 N N . ALA A 1 261 ? -11.290 17.784 -14.117 1.00 60.69 261 ALA A N 1
ATOM 1891 C CA . ALA A 1 261 ? -12.564 18.458 -13.946 1.00 60.69 261 ALA A CA 1
ATOM 1892 C C . ALA A 1 261 ? -13.538 17.818 -14.938 1.00 60.69 261 ALA A C 1
ATOM 1894 O O . ALA A 1 261 ? -13.315 17.898 -16.146 1.00 60.69 261 ALA A O 1
ATOM 1895 N N . GLY A 1 262 ? -14.580 17.150 -14.435 1.00 55.16 262 GLY A N 1
ATOM 1896 C CA . GLY A 1 262 ? -15.571 16.507 -15.288 1.00 55.16 262 GLY A CA 1
ATOM 1897 C C . GLY A 1 262 ? -16.059 17.485 -16.354 1.00 55.16 262 GLY A C 1
ATOM 1898 O O . GLY A 1 262 ? -16.479 18.600 -16.035 1.00 55.16 262 GLY A O 1
ATOM 1899 N N . ALA A 1 263 ? -15.985 17.086 -17.624 1.00 39.25 263 ALA A N 1
ATOM 1900 C CA . ALA A 1 263 ? -16.657 17.797 -18.697 1.00 39.25 263 ALA A CA 1
ATOM 1901 C C . ALA A 1 263 ? -18.162 17.744 -18.400 1.00 39.25 263 ALA A C 1
ATOM 1903 O O . ALA A 1 263 ? -18.832 16.757 -18.695 1.00 39.25 263 ALA A O 1
ATOM 1904 N N . GLY A 1 264 ? -18.681 18.785 -17.751 1.00 40.19 264 GLY A N 1
ATOM 1905 C CA . GLY A 1 264 ? -20.100 18.958 -17.482 1.00 40.19 264 GLY A CA 1
ATOM 1906 C C . GLY A 1 264 ? -20.866 19.135 -18.788 1.00 40.19 264 GLY A C 1
ATOM 1907 O O . GLY A 1 264 ? -21.176 20.254 -19.188 1.00 40.19 264 GLY A O 1
ATOM 1908 N N . GLY A 1 265 ? -21.176 18.026 -19.458 1.00 32.97 265 GLY A N 1
ATOM 1909 C CA . GLY A 1 265 ? -22.273 17.949 -20.409 1.00 32.97 265 GLY A CA 1
ATOM 1910 C C . GLY A 1 265 ? -23.573 18.077 -19.628 1.00 32.97 265 GLY A C 1
ATOM 1911 O O . GLY A 1 265 ? -23.891 17.230 -18.797 1.00 32.97 265 GLY A O 1
ATOM 1912 N N . GLY A 1 266 ? -24.289 19.177 -19.849 1.00 35.19 266 GLY A N 1
ATOM 1913 C CA . GLY A 1 266 ? -25.524 19.485 -19.144 1.00 35.19 266 GLY A CA 1
ATOM 1914 C C . GLY A 1 266 ? -26.564 18.373 -19.261 1.00 35.19 266 GLY A C 1
ATOM 1915 O O . GLY A 1 266 ? -27.034 18.061 -20.349 1.00 35.19 266 GLY A O 1
ATOM 1916 N N . ALA A 1 267 ? -26.980 17.848 -18.116 1.00 30.42 267 ALA A N 1
ATOM 1917 C CA . ALA A 1 267 ? -28.312 17.304 -17.913 1.00 30.42 267 ALA A CA 1
ATOM 1918 C C . ALA A 1 267 ? -28.638 17.426 -16.422 1.00 30.42 267 ALA A C 1
ATOM 1920 O O . ALA A 1 267 ? -28.174 16.652 -15.590 1.00 30.42 267 ALA A O 1
ATOM 1921 N N . ALA A 1 268 ? -29.430 18.439 -16.078 1.00 40.03 268 ALA A N 1
ATOM 1922 C CA . ALA A 1 268 ? -30.168 18.439 -14.828 1.00 40.03 268 ALA A CA 1
ATOM 1923 C C . ALA A 1 268 ? -31.110 17.229 -14.837 1.00 40.03 268 ALA A C 1
ATOM 1925 O O . ALA A 1 268 ? -31.895 17.141 -15.774 1.00 40.03 268 ALA A O 1
ATOM 1926 N N . CYS A 1 269 ? -31.022 16.333 -13.843 1.00 30.38 269 CYS A N 1
ATOM 1927 C CA . CYS A 1 269 ? -32.092 15.448 -13.348 1.00 30.38 269 CYS A CA 1
ATOM 1928 C C . CYS A 1 269 ? -31.567 14.555 -12.200 1.00 30.38 269 CYS A C 1
ATOM 1930 O O . CYS A 1 269 ? -30.792 13.641 -12.450 1.00 30.38 269 CYS A O 1
ATOM 1932 N N . GLY A 1 270 ? -32.079 14.754 -10.978 1.00 30.50 270 GLY A N 1
ATOM 1933 C CA . GLY A 1 270 ? -32.138 13.725 -9.925 1.00 30.50 270 GLY A CA 1
ATOM 1934 C C . GLY A 1 270 ? -30.944 13.649 -8.968 1.00 30.50 270 GLY A C 1
ATOM 1935 O O . GLY A 1 270 ? -29.826 13.363 -9.372 1.00 30.50 270 GLY A O 1
ATOM 1936 N N . GLY A 1 271 ? -31.202 13.877 -7.676 1.00 32.09 271 GLY A N 1
ATOM 1937 C CA . GLY A 1 271 ? -30.207 13.792 -6.608 1.00 32.09 271 GLY A CA 1
ATOM 1938 C C . GLY A 1 271 ? -29.577 12.403 -6.487 1.00 32.09 271 GLY A C 1
ATOM 1939 O O . GLY A 1 271 ? -30.256 11.426 -6.180 1.00 32.09 271 GLY A O 1
ATOM 1940 N N . GLY A 1 272 ? -28.267 12.354 -6.697 1.00 30.12 272 GLY A N 1
ATOM 1941 C CA . GLY A 1 272 ? -27.385 11.260 -6.324 1.00 30.12 272 GLY A CA 1
ATOM 1942 C C . GLY A 1 272 ? -26.021 11.856 -5.995 1.00 30.12 272 GLY A C 1
ATOM 1943 O O . GLY A 1 272 ? -25.370 12.431 -6.864 1.00 30.12 272 GLY A O 1
ATOM 1944 N N . GLU A 1 273 ? -25.624 11.773 -4.729 1.00 37.53 273 GLU A N 1
ATOM 1945 C CA . GLU A 1 273 ? -24.341 12.227 -4.184 1.00 37.53 273 GLU A CA 1
ATOM 1946 C C . GLU A 1 273 ? -23.193 11.337 -4.697 1.00 37.53 273 GLU A C 1
ATOM 1948 O O . GLU A 1 273 ? -22.700 10.445 -4.008 1.00 37.53 273 GLU A O 1
ATOM 1953 N N . GLY A 1 274 ? -22.801 11.524 -5.958 1.00 39.16 274 GLY A N 1
ATOM 1954 C CA . GLY A 1 274 ? -21.689 10.805 -6.575 1.00 39.16 274 GLY A CA 1
ATOM 1955 C C . GLY A 1 274 ? -20.356 11.497 -6.302 1.00 39.16 274 GLY A C 1
ATOM 1956 O O . GLY A 1 274 ? -20.054 12.514 -6.923 1.00 39.16 274 GLY A O 1
ATOM 1957 N N . GLY A 1 275 ? -19.543 10.937 -5.405 1.00 44.19 275 GLY A N 1
ATOM 1958 C CA . GLY A 1 275 ? -18.115 11.262 -5.324 1.00 44.19 275 GLY A CA 1
ATOM 1959 C C . GLY A 1 275 ? -17.379 10.914 -6.628 1.00 44.19 275 GLY A C 1
ATOM 1960 O O . GLY A 1 275 ? -17.904 10.128 -7.420 1.00 44.19 275 GLY A O 1
ATOM 1961 N N . PRO A 1 276 ? -16.182 11.479 -6.889 1.00 53.88 276 PRO A N 1
ATOM 1962 C CA . PRO A 1 276 ? -15.371 11.130 -8.054 1.00 53.88 276 PRO A CA 1
ATOM 1963 C C . PRO A 1 276 ? -15.194 9.633 -8.212 1.00 53.88 276 PRO A C 1
ATOM 1965 O O . PRO A 1 276 ? -14.871 8.910 -7.268 1.00 53.88 276 PRO A O 1
ATOM 1968 N N . ALA A 1 277 ? -15.318 9.189 -9.451 1.00 69.25 277 ALA A N 1
ATOM 1969 C CA . ALA A 1 277 ? -14.965 7.832 -9.791 1.00 69.25 277 ALA A CA 1
ATOM 1970 C C . ALA A 1 277 ? -13.437 7.712 -9.883 1.00 69.25 277 ALA A C 1
ATOM 1972 O O . ALA A 1 277 ? -12.744 8.655 -10.265 1.00 69.25 277 ALA A O 1
ATOM 1973 N N . LEU A 1 278 ? -12.907 6.509 -9.644 1.00 77.00 278 LEU A N 1
ATOM 1974 C CA . LEU A 1 278 ? -11.518 6.163 -9.988 1.00 77.00 278 LEU A CA 1
ATOM 1975 C C . LEU A 1 278 ? -11.157 6.555 -11.437 1.00 77.00 278 LEU A C 1
ATOM 1977 O O . LEU A 1 278 ? -10.004 6.856 -11.722 1.00 77.00 278 LEU A O 1
ATOM 1981 N N . ALA A 1 279 ? -12.150 6.591 -12.333 1.00 77.44 279 ALA A N 1
ATOM 1982 C CA . ALA A 1 279 ? -12.012 7.002 -13.729 1.00 77.44 279 ALA A CA 1
ATOM 1983 C C . ALA A 1 279 ? -11.590 8.473 -13.925 1.00 77.44 279 ALA A C 1
ATOM 1985 O O . ALA A 1 279 ? -11.091 8.821 -14.996 1.00 77.44 279 ALA A O 1
ATOM 1986 N N . ASP A 1 280 ? -11.753 9.328 -12.914 1.00 82.88 280 ASP A N 1
ATOM 1987 C CA . ASP A 1 280 ? -11.414 10.754 -12.987 1.00 82.88 280 ASP A CA 1
ATOM 1988 C C . ASP A 1 280 ? -9.950 11.028 -12.608 1.00 82.88 280 ASP A C 1
ATOM 1990 O O . ASP A 1 280 ? -9.460 12.145 -12.789 1.00 82.88 280 ASP A O 1
ATOM 1994 N N . LEU A 1 281 ? -9.241 10.026 -12.073 1.00 87.06 281 LEU A N 1
ATOM 1995 C CA . LEU A 1 281 ? -7.834 10.155 -11.710 1.00 87.06 281 LEU A CA 1
ATOM 1996 C C . LEU A 1 281 ? -6.955 10.164 -12.961 1.00 87.06 281 LEU A C 1
ATOM 1998 O O . LEU A 1 281 ? -7.112 9.352 -13.877 1.00 87.06 281 LEU A O 1
ATOM 2002 N N . ARG A 1 282 ? -5.989 11.077 -12.982 1.00 89.19 282 ARG A N 1
ATOM 2003 C CA . ARG A 1 282 ? -4.904 11.109 -13.962 1.00 89.19 282 ARG A CA 1
ATOM 2004 C C . ARG A 1 282 ? -3.586 10.994 -13.234 1.00 89.19 282 ARG A C 1
ATOM 2006 O O . ARG A 1 282 ? -3.392 11.623 -12.196 1.00 89.19 282 ARG A O 1
ATOM 2013 N N . VAL A 1 283 ? -2.702 10.183 -13.800 1.00 92.12 283 VAL A N 1
ATOM 2014 C CA . VAL A 1 283 ? -1.374 9.935 -13.255 1.00 92.12 283 VAL A CA 1
ATOM 2015 C C . VAL A 1 283 ? -0.334 10.325 -14.286 1.00 92.12 283 VAL A C 1
ATOM 2017 O O . VAL A 1 283 ? -0.441 9.960 -15.456 1.00 92.12 283 VAL A O 1
ATOM 2020 N N . SER A 1 284 ? 0.694 11.031 -13.836 1.00 92.38 284 SER A N 1
ATOM 2021 C CA . SER A 1 284 ? 1.901 11.270 -14.618 1.00 92.38 284 SER A CA 1
ATOM 2022 C C . SER A 1 284 ? 3.142 10.958 -13.801 1.00 92.38 284 SER A C 1
ATOM 2024 O O . SER A 1 284 ? 3.179 11.190 -12.592 1.00 92.38 284 SER A O 1
ATOM 2026 N N . TRP A 1 285 ? 4.176 10.482 -14.485 1.00 94.50 285 TRP A N 1
ATOM 2027 C CA . TRP A 1 285 ? 5.474 10.195 -13.898 1.00 94.50 285 TRP A CA 1
ATOM 2028 C C . TRP A 1 285 ? 6.550 11.068 -14.524 1.00 94.50 285 TRP A C 1
ATOM 2030 O O . TRP A 1 285 ? 6.555 11.332 -15.727 1.00 94.50 285 TRP A O 1
ATOM 2040 N N . LYS A 1 286 ? 7.499 11.496 -13.698 1.00 92.81 286 LYS A N 1
ATOM 2041 C CA . LYS A 1 286 ? 8.685 12.224 -14.133 1.00 92.81 286 LYS A CA 1
ATOM 2042 C C . LYS A 1 286 ? 9.908 11.686 -13.411 1.00 92.81 286 LYS A C 1
ATOM 2044 O O . LYS A 1 286 ? 9.997 11.771 -12.187 1.00 92.81 286 LYS A O 1
ATOM 2049 N N . ARG A 1 287 ? 10.885 11.184 -14.166 1.00 92.00 287 ARG A N 1
ATOM 2050 C CA . ARG A 1 287 ? 12.187 10.816 -13.603 1.00 92.00 287 ARG A CA 1
ATOM 2051 C C . ARG A 1 287 ? 12.901 12.079 -13.131 1.00 92.00 287 ARG A C 1
ATOM 2053 O O . ARG A 1 287 ? 13.037 13.042 -13.892 1.00 92.00 287 ARG A O 1
ATOM 2060 N N . LEU A 1 288 ? 13.346 12.087 -11.882 1.00 89.75 288 LEU A N 1
ATOM 2061 C CA . LEU A 1 288 ? 14.130 13.188 -11.342 1.00 89.75 288 LEU A CA 1
ATOM 2062 C C . LEU A 1 288 ? 15.609 12.981 -11.697 1.00 89.75 288 LEU A C 1
ATOM 2064 O O . LEU A 1 288 ? 16.119 11.863 -11.576 1.00 89.75 288 LEU A O 1
ATOM 2068 N N . PRO A 1 289 ? 16.310 14.029 -12.165 1.00 82.00 289 PRO A N 1
ATOM 2069 C CA . PRO A 1 289 ? 17.729 13.926 -12.459 1.00 82.00 289 PRO A CA 1
ATOM 2070 C C . PRO A 1 289 ? 18.513 13.715 -11.162 1.00 82.00 289 PRO A C 1
ATOM 2072 O O . PRO A 1 289 ? 18.217 14.323 -10.133 1.00 82.00 289 PRO A O 1
ATOM 2075 N N . GLY A 1 290 ? 19.540 12.871 -11.227 1.00 69.06 290 GLY A N 1
ATOM 2076 C CA . GLY A 1 290 ? 20.516 12.783 -10.151 1.00 69.06 290 GLY A CA 1
ATOM 2077 C C . GLY A 1 290 ? 21.394 14.034 -10.062 1.00 69.06 290 GLY A C 1
ATOM 2078 O O . GLY A 1 290 ? 21.390 14.867 -10.975 1.00 69.06 290 GLY A O 1
ATOM 2079 N N . PRO A 1 291 ? 22.182 14.174 -8.983 1.00 66.56 291 PRO A N 1
ATOM 2080 C CA . PRO A 1 291 ? 23.184 15.229 -8.899 1.00 66.56 291 PRO A CA 1
ATOM 2081 C C . PRO A 1 291 ? 24.178 15.149 -10.078 1.00 66.56 291 PRO A C 1
ATOM 2083 O O . PRO A 1 291 ? 24.367 14.075 -10.653 1.00 66.56 291 PRO A O 1
ATOM 2086 N N . PRO A 1 292 ? 24.839 16.259 -10.457 1.00 59.41 292 PRO A N 1
ATOM 2087 C CA . PRO A 1 292 ? 25.814 16.262 -11.548 1.00 59.41 292 PRO A CA 1
ATOM 2088 C C . PRO A 1 292 ? 26.865 15.152 -11.383 1.00 59.41 292 PRO A C 1
ATOM 2090 O O . PRO A 1 292 ? 27.497 15.043 -10.336 1.00 59.41 292 PRO A O 1
ATOM 2093 N N . GLY A 1 293 ? 27.037 14.316 -12.413 1.00 60.16 293 GLY A N 1
ATOM 2094 C CA . GLY A 1 293 ? 27.930 13.148 -12.381 1.00 60.16 293 GLY A CA 1
ATOM 2095 C C . GLY A 1 293 ? 27.287 11.849 -11.875 1.00 60.16 293 GLY A C 1
ATOM 2096 O O . GLY A 1 293 ? 27.879 10.783 -12.030 1.00 60.16 293 GLY A O 1
ATOM 2097 N N . PHE A 1 294 ? 26.065 11.897 -11.338 1.00 58.34 294 PHE A N 1
ATOM 2098 C CA . PHE A 1 294 ? 25.278 10.708 -11.025 1.00 58.34 294 PHE A CA 1
ATOM 2099 C C . PHE A 1 294 ? 24.515 10.257 -12.265 1.00 58.34 294 PHE A C 1
ATOM 2101 O O . PHE A 1 294 ? 23.589 10.921 -12.729 1.00 58.34 294 PHE A O 1
ATOM 2108 N N . THR A 1 295 ? 24.912 9.109 -12.805 1.00 59.91 295 THR A N 1
ATOM 2109 C CA . THR A 1 295 ? 24.143 8.431 -13.850 1.00 59.91 295 THR A CA 1
ATOM 2110 C C . THR A 1 295 ? 23.313 7.360 -13.148 1.00 59.91 295 THR A C 1
ATOM 2112 O O . THR A 1 295 ? 23.905 6.374 -12.700 1.00 59.91 295 THR A O 1
ATOM 2115 N N . PRO A 1 296 ? 21.992 7.552 -12.965 1.00 56.53 296 PRO A N 1
ATOM 2116 C CA . PRO A 1 296 ? 21.161 6.515 -12.371 1.00 56.53 296 PRO A CA 1
ATOM 2117 C C . PRO A 1 296 ? 21.226 5.283 -13.278 1.00 56.53 296 PRO A C 1
ATOM 2119 O O . PRO A 1 296 ? 20.885 5.377 -14.461 1.00 56.53 296 PRO A O 1
ATOM 2122 N N . ARG A 1 297 ? 21.736 4.175 -12.734 1.00 53.75 297 ARG A N 1
ATOM 2123 C CA . ARG A 1 297 ? 21.701 2.866 -13.389 1.00 53.75 297 ARG A CA 1
ATOM 2124 C C . ARG A 1 297 ? 20.321 2.255 -13.229 1.00 53.75 297 ARG A C 1
ATOM 2126 O O . ARG A 1 297 ? 19.744 2.418 -12.127 1.00 53.75 297 ARG A O 1
#

Sequence (297 aa):
GDCAAAWALPEVAVVDSSGRQHLAGEVARDVLQPREGHVSVCPTGAHGEAHTAYVYGGRVGGILASDVLEIGLSQGTIKRRLTGKVQGAPAAREGHAAVVTGSREGWQRMLVYGGEGEGGAQLADLHALDLASLTWTLCAGGGGDELSAHPGARAHHAAVAYDLHEGHGGFMVLFGGEHSGEYMDDLWAYDCSAGRWAKLGDGAAAEGAWPAARAGHVLVKADVVVGTDGQQPVARYVLVGGATQGPYLGDVWLMEICREAGAGGGAACGGGEGGPALADLRVSWKRLPGPPGFTPR

Foldseek 3Di:
DDPVVVPPQPQAFEQEPVRDTDGPDPVCCVQDADFDLKDKEFDQPPVRDTQWIKIAWGDGVNHFAGWIWIQGPVNNYIYIGRQCVAPQGDAGFGQWEWYWKDAPVDWIWIKIAWGAHPPRDTAGWIWIQGPVVRHIHTFALRPPPVPADGPPGFGQKYWYWAHLFHGAIIKIWIAWGDDPQAFFGWIKIAGPRVRGMDTQDGPPPDPQFGDDGFGNKYKAWDDWADDPDPAWIKTKIKIAWGDHPDDTWGWIKIKIKTFDPPPCPDDDDDDDPDTDDPVRIHITMDTDDDDPPDDTD

Secondary structure (DSSP, 8-state):
--GGGGG-PPP-EEE-TTS-EE-SSHHHHHHS--EES-EEE-PPPTTS---EEEEE--EETTEEP--EEEEETTTTEEEEE--TTSTTPPPS-BS-EEEEEE-TTS-EEEEEE--B-GGG-B---EEEEETTTTEEEEPTTSS--TTS----S-BS-EEEEE---SSSPPEEEEEEEEETTEEEEEEEEEETTTTEEEEEE-TTSPTTSSPPS-BS-EEEEEEEE--STTPPPEEEEEEEEEB-SSSPEEEEEEEEEEE---------------PPPGGGEEEEEEEEPPSTT----

Radius of gyration: 20.67 Å; chains: 1; bounding box: 60×51×58 Å